Protein AF-A0A917KJ72-F1 (afdb_monomer)

Foldseek 3Di:
DPPVVVCVVVVVDDCVCLVLFKDFDDPPDQDDEFKWKDFAPDGIIGGNFLQSNLCVLQVHRLLPDDDVLVNLVSLCSSCVVVCVVCVVVQEWAFEDAPPDTQDGLVAQDPPDDPVSNVVSVVRDHDPDDHQYAYSNDSLSNQLSCQQVVRMKMWGFPPDCLFLDDPVLQPDPFFFLLQFPQWDQDPVAIARSNSRDDDHRRGRCLLQPSRGDGDDPDDDPGHSDIHIDHSVSGDDRPSNVPPAADPVRHGDPVVVVSSVVSVVVVVVPD

Secondary structure (DSSP, 8-state):
--HHHHHHHSS---GGGHHHHEEEPPTTS---SSEEEEETTSPPEEESSHHHHHHHHHSS-TTS--SHHHHHHHHHHHHHHHHHHHHHTT--EEEEETTEEEEESSS--TT--HHHHHHHHHS---SSPPEEEE-SSHHHHHHHHHHTTSEEEEEETT--TTTT-TTGGG-S---GGGBTTEE--TTS-EETTTTEE--TT-THHHH-TT--BPPSSPPPPPS-EEEEPGGG----GGGGGGSB-TTSPBPHHHHHHHHHHHHHHTT--

pLDDT: mean 80.38, std 14.21, range [32.09, 98.25]

Radius of gyration: 19.75 Å; Cα contacts (8 Å, |Δi|>4): 404; chains: 1; bounding box: 48×42×59 Å

Structure (mmCIF, N/CA/C/O backbone):
data_AF-A0A917KJ72-F1
#
_entry.id   AF-A0A917KJ72-F1
#
loop_
_atom_site.group_PDB
_atom_site.id
_atom_site.type_symbol
_atom_site.label_atom_id
_atom_site.label_alt_id
_atom_site.label_comp_id
_atom_site.label_asym_id
_atom_site.label_entity_id
_atom_site.label_seq_id
_atom_site.pdbx_PDB_ins_code
_atom_site.Cartn_x
_atom_site.Cartn_y
_atom_site.Cartn_z
_atom_site.occupancy
_atom_site.B_iso_or_equiv
_atom_site.auth_seq_id
_atom_site.auth_comp_id
_atom_site.auth_asym_id
_atom_site.auth_atom_id
_atom_site.pdbx_PDB_model_num
ATOM 1 N N . MET A 1 1 ? 9.168 20.927 11.609 1.00 41.81 1 MET A N 1
ATOM 2 C CA . MET A 1 1 ? 8.067 20.605 10.677 1.00 41.81 1 MET A CA 1
ATOM 3 C C . MET A 1 1 ? 8.664 20.535 9.290 1.00 41.81 1 MET A C 1
ATOM 5 O O . MET A 1 1 ? 9.236 21.533 8.870 1.00 41.81 1 MET A O 1
ATOM 9 N N . SER A 1 2 ? 8.640 19.367 8.642 1.00 42.12 2 SER A N 1
ATOM 10 C CA . SER A 1 2 ? 9.125 19.246 7.265 1.00 42.12 2 SER A CA 1
ATOM 11 C C . SER A 1 2 ? 8.227 20.068 6.337 1.00 42.12 2 SER A C 1
ATOM 13 O O . SER A 1 2 ? 7.015 20.144 6.537 1.00 42.12 2 SER A O 1
ATOM 15 N N . ASP A 1 3 ? 8.836 20.701 5.338 1.00 51.19 3 ASP A N 1
ATOM 16 C CA . ASP A 1 3 ? 8.175 21.553 4.338 1.00 51.19 3 ASP A CA 1
ATOM 17 C C . ASP A 1 3 ? 7.041 20.806 3.599 1.00 51.19 3 ASP A C 1
ATOM 19 O O . ASP A 1 3 ? 6.032 21.378 3.198 1.00 51.19 3 ASP A O 1
ATOM 23 N N . VAL A 1 4 ? 7.155 19.477 3.522 1.00 46.59 4 VAL A N 1
ATOM 24 C CA . VAL A 1 4 ? 6.147 18.566 2.968 1.00 46.59 4 VAL A CA 1
ATOM 25 C C . VAL A 1 4 ? 4.866 18.549 3.809 1.00 46.59 4 VAL A C 1
ATOM 27 O O . VAL A 1 4 ? 3.782 18.652 3.247 1.00 46.59 4 VAL A O 1
ATOM 30 N N . LEU A 1 5 ? 4.957 18.488 5.144 1.00 44.28 5 LEU A N 1
ATOM 31 C CA . LEU A 1 5 ? 3.776 18.432 6.019 1.00 44.28 5 LEU A CA 1
ATOM 32 C C . LEU A 1 5 ? 2.968 19.741 5.986 1.00 44.28 5 LEU A C 1
ATOM 34 O O . LEU A 1 5 ? 1.744 19.713 6.047 1.00 44.28 5 LEU A O 1
ATOM 38 N N . ALA A 1 6 ? 3.640 20.888 5.848 1.00 50.75 6 ALA A N 1
ATOM 39 C CA . ALA A 1 6 ? 2.975 22.184 5.690 1.00 50.75 6 ALA A CA 1
ATOM 40 C C . ALA A 1 6 ? 2.225 22.276 4.350 1.00 50.75 6 ALA A C 1
ATOM 42 O O . ALA A 1 6 ? 1.066 22.683 4.325 1.00 50.75 6 ALA A O 1
ATOM 43 N N . ARG A 1 7 ? 2.847 21.791 3.269 1.00 46.47 7 ARG A N 1
ATOM 44 C CA . ARG A 1 7 ? 2.250 21.728 1.924 1.00 46.47 7 ARG A CA 1
ATOM 45 C C . ARG A 1 7 ? 1.125 20.695 1.796 1.00 46.47 7 ARG A C 1
ATOM 47 O O . ARG A 1 7 ? 0.258 20.812 0.935 1.00 46.47 7 ARG A O 1
ATOM 54 N N . ILE A 1 8 ? 1.139 19.665 2.646 1.00 46.97 8 ILE A N 1
ATOM 55 C CA . ILE A 1 8 ? 0.025 18.720 2.806 1.00 46.97 8 ILE A CA 1
ATOM 56 C C . ILE A 1 8 ? -1.184 19.437 3.420 1.00 46.97 8 ILE A C 1
ATOM 58 O O . ILE A 1 8 ? -2.304 19.257 2.949 1.00 46.97 8 ILE A O 1
ATOM 62 N N . LEU A 1 9 ? -0.961 20.265 4.444 1.00 48.16 9 LEU A N 1
ATOM 63 C CA . LEU A 1 9 ? -2.029 20.945 5.183 1.00 48.16 9 LEU A CA 1
ATOM 64 C C . LEU A 1 9 ? -2.599 22.176 4.457 1.00 48.16 9 LEU A C 1
ATOM 66 O O . LEU A 1 9 ? -3.750 22.530 4.697 1.00 48.16 9 LEU A O 1
ATOM 70 N N . ASP A 1 10 ? -1.831 22.824 3.577 1.00 52.31 10 ASP A N 1
ATOM 71 C CA . ASP A 1 10 ? -2.264 24.027 2.845 1.00 52.31 10 ASP A CA 1
ATOM 72 C C . ASP A 1 10 ? -2.919 23.751 1.474 1.00 52.31 10 ASP A C 1
ATOM 74 O O . ASP A 1 10 ? -3.407 24.678 0.824 1.00 52.31 10 ASP A O 1
ATOM 78 N N . GLY A 1 11 ? -2.958 22.487 1.030 1.00 44.56 11 GLY A N 1
ATOM 79 C CA . GLY A 1 11 ? -3.605 22.075 -0.219 1.00 44.56 11 GLY A CA 1
ATOM 80 C C . GLY A 1 11 ? -2.896 22.530 -1.504 1.00 44.56 11 GLY A C 1
ATOM 81 O O . GLY A 1 11 ? -3.462 22.390 -2.587 1.00 44.56 11 GLY A O 1
ATOM 82 N N . THR A 1 12 ? -1.666 23.052 -1.425 1.00 50.12 12 THR A N 1
ATOM 83 C CA . THR A 1 12 ? -0.904 23.576 -2.580 1.00 50.12 12 THR A CA 1
ATOM 84 C C . THR A 1 12 ? 0.011 22.543 -3.243 1.00 50.12 12 THR A C 1
ATOM 86 O O . THR A 1 12 ? 0.926 22.883 -4.002 1.00 50.12 12 THR A O 1
ATOM 89 N N . PHE A 1 13 ? -0.206 21.259 -2.966 1.00 55.03 13 PHE A N 1
ATOM 90 C CA . PHE A 1 13 ? 0.645 20.206 -3.496 1.00 55.03 13 PHE A CA 1
ATOM 91 C C . PHE A 1 13 ? 0.521 20.107 -5.028 1.00 55.03 13 PHE A C 1
ATOM 93 O O . PHE A 1 13 ? -0.565 19.906 -5.567 1.00 55.03 13 PHE A O 1
ATOM 100 N N . ASP A 1 14 ? 1.650 20.228 -5.734 1.00 59.97 14 ASP A N 1
ATOM 101 C CA . ASP A 1 14 ? 1.722 20.081 -7.192 1.00 59.97 14 ASP A CA 1
ATOM 102 C C . ASP A 1 14 ? 1.243 18.679 -7.585 1.00 59.97 14 ASP A C 1
ATOM 104 O O . ASP A 1 14 ? 1.873 17.696 -7.216 1.00 59.97 14 ASP A O 1
ATOM 108 N N . THR A 1 15 ? 0.133 18.568 -8.313 1.00 63.78 15 THR A N 1
ATOM 109 C CA . THR A 1 15 ? -0.464 17.286 -8.713 1.00 63.78 15 THR A CA 1
ATOM 110 C C . THR A 1 15 ? 0.151 16.699 -9.983 1.00 63.78 15 THR A C 1
ATOM 112 O O . THR A 1 15 ? -0.242 15.604 -10.386 1.00 63.78 15 THR A O 1
ATOM 115 N N . ALA A 1 16 ? 1.160 17.341 -10.587 1.00 71.00 16 ALA A N 1
ATOM 116 C CA . ALA A 1 16 ? 1.839 16.855 -11.793 1.00 71.00 16 ALA A CA 1
ATOM 117 C C . ALA A 1 16 ? 2.557 15.501 -11.611 1.00 71.00 16 ALA A C 1
ATOM 119 O O . ALA A 1 16 ? 3.048 14.908 -12.574 1.00 71.00 16 ALA A O 1
ATOM 120 N N . TRP A 1 17 ? 2.653 14.981 -10.384 1.00 73.06 17 TRP A N 1
ATOM 121 C CA . TRP A 1 17 ? 3.078 13.604 -10.141 1.00 73.06 17 TRP A CA 1
ATOM 122 C C . TRP A 1 17 ? 1.977 12.573 -10.411 1.00 73.06 17 TRP A C 1
ATOM 124 O O . TRP A 1 17 ? 2.324 11.434 -10.697 1.00 73.06 17 TRP A O 1
ATOM 134 N N . ARG A 1 18 ? 0.682 12.923 -10.361 1.00 75.44 18 ARG A N 1
ATOM 135 C CA . ARG A 1 18 ? -0.429 11.952 -10.455 1.00 75.44 18 ARG A CA 1
ATOM 136 C C . ARG A 1 18 ? -0.318 11.095 -11.707 1.00 75.44 18 ARG A C 1
ATOM 138 O O . ARG A 1 18 ? -0.192 9.882 -11.589 1.00 75.44 18 ARG A O 1
ATOM 145 N N . GLU A 1 19 ? -0.203 11.732 -12.871 1.00 78.19 19 GLU A N 1
ATOM 146 C CA . GLU A 1 19 ? -0.083 11.050 -14.169 1.00 78.19 19 GLU A CA 1
ATOM 147 C C . GLU A 1 19 ? 1.156 10.145 -14.278 1.00 78.19 19 GLU A C 1
ATOM 149 O O . GLU A 1 19 ? 1.163 9.185 -15.051 1.00 78.19 19 GLU A O 1
ATOM 154 N N . LYS A 1 20 ? 2.202 10.421 -13.487 1.00 79.31 20 LYS A N 1
ATOM 155 C CA . LYS A 1 20 ? 3.417 9.598 -13.431 1.00 79.31 20 LYS A CA 1
ATOM 156 C C . LYS A 1 20 ? 3.155 8.265 -12.726 1.00 79.31 20 LYS A C 1
ATOM 158 O O . LYS A 1 20 ? 3.689 7.241 -13.133 1.00 79.31 20 LYS A O 1
ATOM 163 N N . PHE A 1 21 ? 2.314 8.259 -11.695 1.00 82.00 21 PHE A N 1
ATOM 164 C CA . PHE A 1 21 ? 2.105 7.084 -10.846 1.00 82.00 21 PHE A CA 1
ATOM 165 C C . PHE A 1 21 ? 0.846 6.307 -11.191 1.00 82.00 21 PHE A C 1
ATOM 167 O O . PHE A 1 21 ? 0.879 5.079 -11.204 1.00 82.00 21 PHE A O 1
ATOM 174 N N . TRP A 1 22 ? -0.242 6.991 -11.529 1.00 86.44 22 TRP A N 1
ATOM 175 C CA . TRP A 1 22 ? -1.473 6.334 -11.929 1.00 86.44 22 TRP A CA 1
ATOM 176 C C . TRP A 1 22 ? -2.195 7.107 -13.028 1.00 86.44 22 TRP A C 1
ATOM 178 O O . TRP A 1 22 ? -2.027 8.311 -13.207 1.00 86.44 22 TRP A O 1
ATOM 188 N N . THR A 1 23 ? -2.977 6.384 -13.817 1.00 89.62 23 THR A N 1
ATOM 189 C CA . THR A 1 23 ? -3.790 6.958 -14.891 1.00 89.62 23 THR A CA 1
ATOM 190 C C . THR A 1 23 ? -5.206 6.414 -14.749 1.00 89.62 23 THR A C 1
ATOM 192 O O 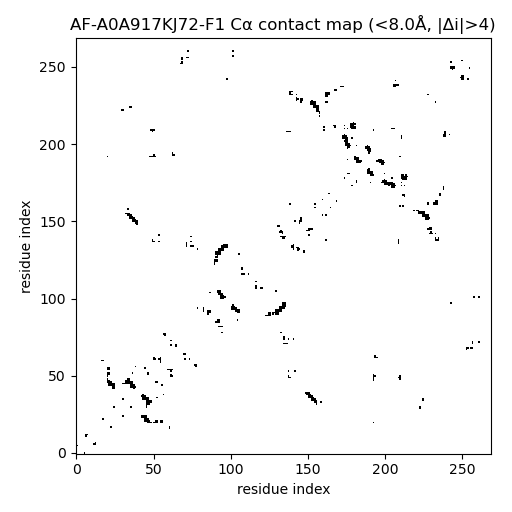. THR A 1 23 ? -5.338 5.204 -14.564 1.00 89.62 23 THR A O 1
ATOM 195 N N . PRO A 1 24 ? -6.255 7.259 -14.792 1.00 89.75 24 PRO A N 1
ATOM 196 C CA . PRO A 1 24 ? -7.630 6.774 -14.798 1.00 89.75 24 PRO A CA 1
ATOM 197 C C . PRO A 1 24 ? -7.836 5.753 -15.915 1.00 89.75 24 PRO A C 1
ATOM 199 O O . PRO A 1 24 ? -7.377 5.964 -17.042 1.00 89.75 24 PRO A O 1
ATOM 202 N N . LEU A 1 25 ? -8.532 4.664 -15.610 1.00 87.69 25 LEU A N 1
ATOM 203 C CA . LEU A 1 25 ? -8.877 3.665 -16.607 1.00 87.69 25 LEU A CA 1
ATOM 204 C C . LEU A 1 25 ? -9.994 4.216 -17.498 1.00 87.69 25 LEU A C 1
ATOM 206 O O . LEU A 1 25 ? -11.061 4.577 -17.007 1.00 87.69 25 LEU A O 1
ATOM 210 N N . ARG A 1 26 ? -9.751 4.283 -18.808 1.00 85.94 26 ARG A N 1
ATOM 211 C CA . ARG A 1 26 ? -10.746 4.738 -19.787 1.00 85.94 26 ARG A CA 1
ATOM 212 C C . ARG A 1 26 ? -11.366 3.540 -20.493 1.00 85.94 26 ARG A C 1
ATOM 214 O O . ARG A 1 26 ? -10.644 2.636 -20.903 1.00 85.94 26 ARG A O 1
ATOM 221 N N . GLU A 1 27 ? -12.688 3.546 -20.652 1.00 76.62 27 GLU A N 1
ATOM 222 C CA . GLU A 1 27 ? -13.446 2.423 -21.231 1.00 76.62 27 GLU A CA 1
ATOM 223 C C . GLU A 1 27 ? -13.041 2.089 -22.678 1.00 76.62 27 GLU A C 1
ATOM 225 O O . GLU A 1 27 ? -13.200 0.953 -23.121 1.00 76.62 27 GLU A O 1
ATOM 230 N N . ASP A 1 28 ? -12.497 3.060 -23.413 1.00 84.19 28 ASP A N 1
ATOM 231 C CA . ASP A 1 28 ? -12.100 2.945 -24.817 1.00 84.19 28 ASP A CA 1
ATOM 232 C C . ASP A 1 28 ? -10.614 2.598 -25.022 1.00 84.19 28 ASP A C 1
ATOM 234 O O . ASP A 1 28 ? -10.172 2.441 -26.163 1.00 84.19 28 ASP A O 1
ATOM 238 N N . GLN A 1 29 ? -9.829 2.470 -23.946 1.00 84.00 29 GLN A N 1
ATOM 239 C CA . GLN A 1 29 ? -8.381 2.274 -24.030 1.00 84.00 29 GLN A CA 1
ATOM 240 C C . GLN A 1 29 ? -7.950 0.933 -23.442 1.00 84.00 29 GLN A C 1
ATOM 242 O O . GLN A 1 29 ? -8.360 0.529 -22.357 1.00 84.00 29 GLN A O 1
ATOM 247 N N . THR A 1 30 ? -7.073 0.236 -24.168 1.00 84.12 30 THR A N 1
ATOM 248 C CA . THR A 1 30 ? -6.420 -0.962 -23.633 1.00 84.12 30 THR A CA 1
ATOM 249 C C . THR A 1 30 ? -5.459 -0.544 -22.522 1.00 84.12 30 THR A C 1
ATOM 251 O O . THR A 1 30 ? -4.601 0.305 -22.782 1.00 84.12 30 THR A O 1
ATOM 254 N N . PRO A 1 31 ? -5.555 -1.132 -21.317 1.00 86.06 31 PRO A N 1
ATOM 255 C CA . PRO A 1 31 ? -4.636 -0.802 -20.244 1.00 86.06 31 PRO A CA 1
ATOM 256 C C . PRO A 1 31 ? -3.203 -1.199 -20.607 1.00 86.06 31 PRO A C 1
ATOM 258 O O . PRO A 1 31 ? -2.962 -2.213 -21.267 1.00 86.06 31 PRO A O 1
ATOM 261 N N . THR A 1 32 ? -2.242 -0.388 -20.186 1.00 87.00 32 THR A N 1
ATOM 262 C CA . THR A 1 32 ? -0.834 -0.510 -20.587 1.00 87.00 32 THR A CA 1
ATOM 263 C C . THR A 1 32 ? 0.099 -0.801 -19.419 1.00 87.00 32 THR A C 1
ATOM 265 O O . THR A 1 32 ? 1.220 -1.281 -19.631 1.00 87.00 32 THR A O 1
ATOM 268 N N . LYS A 1 33 ? -0.347 -0.559 -18.181 1.00 90.69 33 LYS A N 1
ATOM 269 C CA . LYS A 1 33 ? 0.505 -0.669 -16.990 1.00 90.69 33 LYS A CA 1
ATOM 270 C C . LYS A 1 33 ? 0.408 -2.025 -16.297 1.00 90.69 33 LYS A C 1
ATOM 272 O O . LYS A 1 33 ? -0.457 -2.849 -16.578 1.00 90.69 33 LYS A O 1
ATOM 277 N N . GLU A 1 34 ? 1.349 -2.275 -15.399 1.00 91.31 34 GLU A N 1
ATOM 278 C CA . GLU A 1 34 ? 1.507 -3.515 -14.643 1.00 91.31 34 GLU A CA 1
ATOM 279 C C . GLU A 1 34 ? 0.287 -3.873 -13.784 1.00 91.31 34 GLU A C 1
ATOM 281 O O . GLU A 1 34 ? -0.003 -5.059 -13.621 1.00 91.31 34 GLU A O 1
ATOM 286 N N . PHE A 1 35 ? -0.421 -2.878 -13.251 1.00 94.56 35 PHE A N 1
ATOM 287 C CA . PHE A 1 35 ? -1.530 -3.075 -12.325 1.00 94.56 35 PHE A CA 1
ATOM 288 C C . PHE A 1 35 ? -2.762 -2.278 -12.726 1.00 94.56 35 PHE A C 1
ATOM 290 O O . PHE A 1 35 ? -2.646 -1.124 -13.133 1.00 94.56 35 PHE A O 1
ATOM 297 N N . LEU A 1 36 ? -3.932 -2.874 -12.507 1.00 95.94 36 LEU A N 1
ATOM 298 C CA . LEU A 1 36 ? -5.217 -2.188 -12.407 1.00 95.94 36 LEU A CA 1
ATOM 299 C C . LEU A 1 36 ? -5.637 -2.183 -10.947 1.00 95.94 36 LEU A C 1
ATOM 301 O O . LEU A 1 36 ? -5.514 -3.201 -10.266 1.00 95.94 36 LEU A O 1
ATOM 305 N N . VAL A 1 37 ? -6.136 -1.054 -10.471 1.00 96.69 37 VAL A N 1
ATOM 306 C CA . VAL A 1 37 ? -6.551 -0.885 -9.084 1.00 96.69 37 VAL A CA 1
ATOM 307 C C . VAL A 1 37 ? -7.886 -0.175 -8.990 1.00 96.69 37 VAL A C 1
ATOM 309 O O . VAL A 1 37 ? -8.185 0.716 -9.782 1.00 96.69 37 VAL A O 1
ATOM 312 N N . LYS A 1 38 ? -8.684 -0.567 -8.000 1.00 96.62 38 LYS A N 1
ATOM 313 C CA . LYS A 1 38 ? -9.913 0.118 -7.607 1.00 96.62 38 LYS A CA 1
ATOM 314 C C . LYS A 1 38 ? -9.989 0.142 -6.088 1.00 96.62 38 LYS A C 1
ATOM 316 O O . LYS A 1 38 ? -9.965 -0.914 -5.463 1.00 96.62 38 LYS A O 1
ATOM 321 N N . TYR A 1 39 ? -10.053 1.336 -5.513 1.00 96.50 39 TYR A N 1
ATOM 322 C CA . TYR A 1 39 ? -10.129 1.539 -4.070 1.00 96.50 39 TYR A CA 1
ATOM 323 C C . TYR A 1 39 ? -11.520 2.039 -3.700 1.00 96.50 39 TYR A C 1
ATOM 325 O O . TYR A 1 39 ? -11.882 3.152 -4.084 1.00 96.50 39 TYR A O 1
ATOM 333 N N . LEU A 1 40 ? -12.283 1.220 -2.973 1.00 94.31 40 LEU A N 1
ATOM 334 C CA . LEU A 1 40 ? -13.664 1.518 -2.584 1.00 94.31 40 LEU A CA 1
ATOM 335 C C . LEU A 1 40 ? -14.481 2.069 -3.778 1.00 94.31 40 LEU A C 1
ATOM 337 O O . LEU A 1 40 ? -14.472 1.510 -4.883 1.00 94.31 40 LEU A O 1
ATOM 341 N N . ASP A 1 41 ? -15.135 3.210 -3.573 1.00 90.81 41 ASP A N 1
ATOM 342 C CA . ASP A 1 41 ? -15.982 3.881 -4.557 1.00 90.81 41 ASP A CA 1
ATOM 343 C C . ASP A 1 41 ? -15.205 4.693 -5.602 1.00 90.81 41 ASP A C 1
ATOM 345 O O . ASP A 1 41 ? -15.809 5.266 -6.509 1.00 90.81 41 ASP A O 1
ATOM 349 N N . ARG A 1 42 ? -13.866 4.739 -5.535 1.00 92.00 42 ARG A N 1
ATOM 350 C CA . ARG A 1 42 ? -13.065 5.476 -6.521 1.00 92.00 42 ARG A CA 1
ATOM 351 C C . ARG A 1 42 ? -13.136 4.822 -7.902 1.00 92.00 42 ARG A C 1
ATOM 353 O O . ARG A 1 42 ? -13.340 3.608 -8.058 1.00 92.00 42 ARG A O 1
ATOM 360 N N . GLU A 1 43 ? -12.934 5.651 -8.923 1.00 92.12 43 GLU A N 1
ATOM 361 C CA . GLU A 1 43 ? -12.747 5.192 -10.298 1.00 92.12 43 GLU A CA 1
ATOM 362 C C . GLU A 1 43 ? -11.505 4.309 -10.395 1.00 92.12 43 GLU A C 1
ATOM 364 O O . GLU A 1 43 ? -10.496 4.558 -9.728 1.00 92.12 43 GLU A O 1
ATOM 369 N N . ALA A 1 44 ? -11.580 3.267 -11.221 1.00 94.38 44 ALA A N 1
ATOM 370 C CA . ALA A 1 44 ? -10.447 2.384 -11.436 1.00 94.38 44 ALA A CA 1
ATOM 371 C C . ALA A 1 44 ? -9.300 3.136 -12.130 1.00 94.38 44 ALA A C 1
ATOM 373 O O . ALA A 1 44 ? -9.520 4.002 -12.977 1.00 94.38 44 ALA A O 1
ATOM 374 N N . ALA A 1 45 ? -8.069 2.774 -11.793 1.00 94.31 45 ALA A N 1
ATOM 375 C CA . ALA A 1 45 ? -6.865 3.354 -12.368 1.00 94.31 45 ALA A CA 1
ATOM 376 C C . ALA A 1 45 ? -5.842 2.268 -12.702 1.00 94.31 45 ALA A C 1
ATOM 378 O O . ALA A 1 45 ? -5.882 1.163 -12.163 1.00 94.31 45 ALA A O 1
ATOM 379 N N . GLU A 1 46 ? -4.897 2.594 -13.573 1.00 93.69 46 GLU A N 1
ATOM 380 C CA . GLU A 1 46 ? -3.735 1.762 -13.858 1.00 93.69 46 GLU A CA 1
ATOM 381 C C . GLU A 1 46 ? -2.447 2.369 -13.278 1.00 93.69 46 GLU A C 1
ATOM 383 O O . GLU A 1 46 ? -2.257 3.587 -13.306 1.00 93.69 46 GLU A O 1
ATOM 388 N N . THR A 1 47 ? -1.531 1.529 -12.782 1.00 93.12 47 THR A N 1
ATOM 389 C CA . THR A 1 47 ? -0.235 1.919 -12.182 1.00 93.12 47 THR A CA 1
ATOM 390 C C . THR A 1 47 ? 0.884 0.934 -12.540 1.00 93.12 47 THR A C 1
ATOM 392 O O . THR A 1 47 ? 0.632 -0.233 -12.835 1.00 93.12 47 THR A O 1
ATOM 395 N N . HIS A 1 48 ? 2.136 1.403 -12.527 1.00 89.94 48 HIS A N 1
ATOM 396 C CA . HIS A 1 48 ? 3.326 0.610 -12.858 1.00 89.94 48 HIS A CA 1
ATOM 397 C C . HIS A 1 48 ? 3.979 -0.096 -11.655 1.00 89.94 48 HIS A C 1
ATOM 399 O O . HIS A 1 48 ? 4.777 -1.008 -11.849 1.00 89.94 48 HIS A O 1
ATOM 405 N N . CYS A 1 49 ? 3.692 0.327 -10.420 1.00 90.62 49 CYS A N 1
ATOM 406 C CA . CYS A 1 49 ? 4.414 -0.101 -9.211 1.00 90.62 49 CYS A CA 1
ATOM 407 C C . CYS A 1 49 ? 3.523 -0.079 -7.956 1.00 90.62 49 CYS A C 1
ATOM 409 O O . CYS A 1 49 ? 2.428 0.491 -7.977 1.00 90.62 49 CYS A O 1
ATOM 411 N N . LEU A 1 50 ? 4.007 -0.658 -6.849 1.00 91.19 50 LEU A N 1
ATOM 412 C CA . LEU A 1 50 ? 3.305 -0.685 -5.561 1.00 91.19 50 LEU A CA 1
ATOM 413 C C . LEU A 1 50 ? 3.198 0.715 -4.952 1.00 91.19 50 LEU A C 1
ATOM 415 O O . LEU A 1 50 ? 2.120 1.099 -4.504 1.00 91.19 50 LEU A O 1
ATOM 419 N N . ALA A 1 51 ? 4.263 1.519 -5.019 1.00 87.81 51 ALA A N 1
ATOM 420 C CA . ALA A 1 51 ? 4.202 2.927 -4.630 1.00 87.81 51 ALA A CA 1
ATOM 421 C C . ALA A 1 51 ? 3.110 3.704 -5.386 1.00 87.81 51 ALA A C 1
ATOM 423 O O . ALA A 1 51 ? 2.472 4.585 -4.810 1.00 87.81 51 ALA A O 1
ATOM 424 N N . GLY A 1 52 ? 2.842 3.363 -6.651 1.00 90.62 52 GLY A N 1
ATOM 425 C CA . GLY A 1 52 ? 1.749 3.955 -7.418 1.00 90.62 52 GLY A CA 1
ATOM 426 C C . GLY A 1 52 ? 0.363 3.479 -6.969 1.00 90.62 52 GLY A C 1
ATOM 427 O O . GLY A 1 52 ? -0.564 4.285 -6.952 1.00 90.62 52 GLY A O 1
ATOM 428 N N . ILE A 1 53 ? 0.227 2.223 -6.515 1.00 93.88 53 ILE A N 1
ATOM 429 C CA . ILE A 1 53 ? -1.002 1.726 -5.862 1.00 93.88 53 ILE A CA 1
ATOM 430 C C . ILE A 1 53 ? -1.287 2.549 -4.603 1.00 93.88 53 ILE A C 1
ATOM 432 O O . ILE A 1 53 ? -2.383 3.079 -4.449 1.00 93.88 53 ILE A O 1
ATOM 436 N N . LEU A 1 54 ? -0.296 2.700 -3.722 1.00 92.06 54 LEU A N 1
ATOM 437 C CA . LEU A 1 54 ? -0.469 3.428 -2.462 1.00 92.06 54 LEU A CA 1
ATOM 438 C C . LEU A 1 54 ? -0.692 4.924 -2.684 1.00 92.06 54 LEU A C 1
ATOM 440 O O . LEU A 1 54 ? -1.537 5.524 -2.030 1.00 92.06 54 LEU A O 1
ATOM 444 N N . THR A 1 55 ? -0.019 5.504 -3.675 1.00 88.94 55 THR A N 1
ATOM 445 C CA . THR A 1 55 ? -0.277 6.872 -4.137 1.00 88.94 55 THR A CA 1
ATOM 446 C C . THR A 1 55 ? -1.727 7.057 -4.616 1.00 88.94 55 THR A C 1
ATOM 448 O O . THR A 1 55 ? -2.354 8.073 -4.318 1.00 88.94 55 THR A O 1
ATOM 451 N N . TYR A 1 56 ? -2.291 6.079 -5.335 1.00 91.62 56 TYR A N 1
ATOM 452 C CA . TYR A 1 56 ? -3.697 6.095 -5.754 1.00 91.62 56 TYR A CA 1
ATOM 453 C C . TYR A 1 56 ? -4.663 5.954 -4.567 1.00 91.62 56 TYR A C 1
ATOM 455 O O . TYR A 1 56 ? -5.659 6.672 -4.508 1.00 91.62 56 TYR A O 1
ATOM 463 N N . VAL A 1 57 ? -4.357 5.081 -3.602 1.00 92.81 57 VAL A N 1
ATOM 464 C CA . VAL A 1 57 ? -5.168 4.896 -2.386 1.00 92.81 57 VAL A CA 1
ATOM 465 C C . VAL A 1 57 ? -5.157 6.157 -1.517 1.00 92.81 57 VAL A C 1
ATOM 467 O O . VAL A 1 57 ? -6.211 6.636 -1.109 1.00 92.81 57 VAL A O 1
ATOM 470 N N . MET A 1 58 ? -3.988 6.757 -1.291 1.00 87.62 58 MET A N 1
ATOM 471 C CA . MET A 1 58 ? -3.860 7.973 -0.481 1.00 87.62 58 MET A CA 1
ATOM 472 C C . MET A 1 58 ? -4.383 9.227 -1.168 1.00 87.62 58 MET A C 1
ATOM 474 O O . MET A 1 58 ? -4.783 10.157 -0.487 1.00 87.62 58 MET A O 1
ATOM 478 N N . GLU A 1 59 ? -4.350 9.275 -2.501 1.00 81.06 59 GLU A N 1
ATOM 479 C CA . GLU A 1 59 ? -4.495 10.515 -3.278 1.00 81.06 59 GLU A CA 1
ATOM 480 C C . GLU A 1 59 ? -3.351 11.542 -3.084 1.00 81.06 59 GLU A C 1
ATOM 482 O O . GLU A 1 59 ? -3.433 12.680 -3.562 1.00 81.06 59 GLU A O 1
ATOM 487 N N . TYR A 1 60 ? -2.249 11.103 -2.465 1.00 76.62 60 TYR A N 1
ATOM 488 C CA . TYR A 1 60 ? -1.043 11.871 -2.134 1.00 76.62 60 TYR A CA 1
ATOM 489 C C . TYR A 1 60 ? 0.226 11.125 -2.578 1.00 76.62 60 TYR A C 1
ATOM 491 O O . TYR A 1 60 ? 0.201 9.900 -2.711 1.00 76.62 60 TYR A O 1
ATOM 499 N N . PRO A 1 61 ? 1.352 11.828 -2.800 1.00 71.62 61 PRO A N 1
ATOM 500 C CA . PRO A 1 61 ? 2.584 11.221 -3.298 1.00 71.62 61 PRO A CA 1
ATOM 501 C C . PRO A 1 61 ? 3.258 10.347 -2.235 1.00 71.62 61 PRO A C 1
ATOM 503 O O . PRO A 1 61 ? 4.054 10.822 -1.431 1.00 71.62 61 PRO A O 1
ATOM 506 N N . TYR A 1 62 ? 3.000 9.041 -2.269 1.00 76.44 62 TYR A N 1
ATOM 507 C CA . TYR A 1 62 ? 3.603 8.076 -1.338 1.00 76.44 62 TYR A CA 1
ATOM 508 C C . TYR A 1 62 ? 5.137 7.965 -1.472 1.00 76.44 62 TYR A C 1
ATOM 510 O O . TYR A 1 62 ? 5.837 7.499 -0.577 1.00 76.44 62 TYR A O 1
ATOM 518 N N . PHE A 1 63 ? 5.671 8.395 -2.613 1.00 69.00 63 PHE A N 1
ATOM 519 C CA . PHE A 1 63 ? 7.051 8.177 -3.029 1.00 69.00 63 PHE A CA 1
ATOM 520 C C . PHE A 1 63 ? 8.072 9.179 -2.472 1.00 69.00 63 PHE A C 1
ATOM 522 O O . PHE A 1 63 ? 9.267 8.916 -2.577 1.00 69.00 63 PHE A O 1
ATOM 529 N N . ASP A 1 64 ? 7.645 10.317 -1.919 1.00 64.81 64 ASP A N 1
ATOM 530 C CA . ASP A 1 64 ? 8.543 11.410 -1.507 1.00 64.81 64 ASP A CA 1
ATOM 531 C C . ASP A 1 64 ? 9.007 11.271 -0.046 1.00 64.81 64 ASP A C 1
ATOM 533 O O . ASP A 1 64 ? 8.984 12.223 0.730 1.00 64.81 64 ASP A O 1
ATOM 537 N N . THR A 1 65 ? 9.358 10.045 0.358 1.00 66.31 65 THR A N 1
ATOM 538 C CA . THR A 1 65 ? 9.778 9.725 1.730 1.00 66.31 65 THR A CA 1
ATOM 539 C C . THR A 1 65 ? 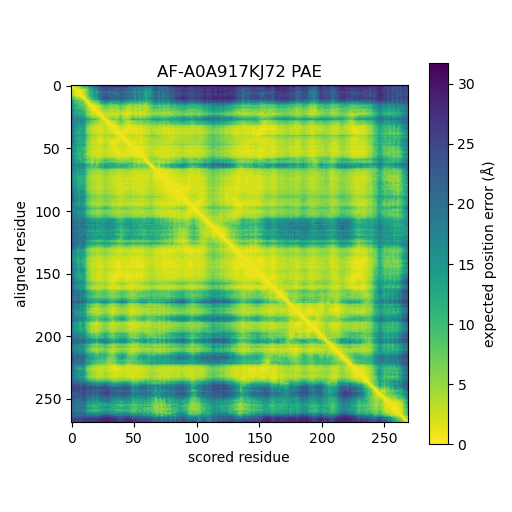10.990 8.801 1.741 1.00 66.31 65 THR A C 1
ATOM 541 O O . THR A 1 65 ? 11.007 7.735 1.106 1.00 66.31 65 THR A O 1
ATOM 544 N N . ASP A 1 66 ? 12.033 9.227 2.447 1.00 66.19 66 ASP A N 1
ATOM 545 C CA . ASP A 1 66 ? 13.304 8.520 2.595 1.00 66.19 66 ASP A CA 1
ATOM 546 C C . ASP A 1 66 ? 13.430 7.764 3.926 1.00 66.19 66 ASP A C 1
ATOM 548 O O . ASP A 1 66 ? 14.274 6.870 4.029 1.00 66.19 66 ASP A O 1
ATOM 552 N N . ASP A 1 67 ? 12.560 8.041 4.899 1.00 74.56 67 ASP A N 1
ATOM 553 C CA . ASP A 1 67 ? 12.539 7.380 6.201 1.00 74.56 67 ASP A CA 1
ATOM 554 C C . ASP A 1 67 ? 11.298 6.485 6.418 1.00 74.56 67 ASP A C 1
ATOM 556 O O . ASP A 1 67 ? 10.223 6.680 5.843 1.00 74.56 67 ASP A O 1
ATOM 560 N N . GLU A 1 68 ? 11.458 5.456 7.254 1.00 75.19 68 GLU A N 1
ATOM 561 C CA . GLU A 1 68 ? 10.406 4.468 7.520 1.00 75.19 68 GLU A CA 1
ATOM 562 C C . GLU A 1 68 ? 9.309 4.999 8.456 1.00 75.19 68 GLU A C 1
ATOM 564 O O . GLU A 1 68 ? 8.174 4.532 8.373 1.00 75.19 68 GLU A O 1
ATOM 569 N N . VAL A 1 69 ? 9.604 5.990 9.307 1.00 76.62 69 VAL A N 1
ATOM 570 C CA . VAL A 1 69 ? 8.617 6.575 10.230 1.00 76.62 69 VAL A CA 1
ATOM 571 C C . VAL A 1 69 ? 7.563 7.332 9.429 1.00 76.62 69 VAL A C 1
ATOM 573 O O . VAL A 1 69 ? 6.369 7.057 9.564 1.00 76.62 69 VAL A O 1
ATOM 576 N N . THR A 1 70 ? 7.987 8.199 8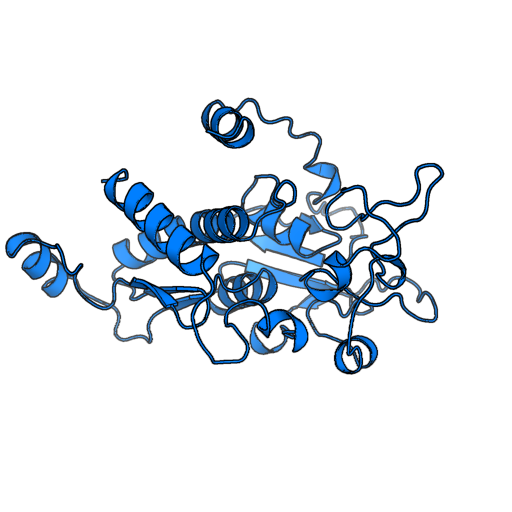.509 1.00 79.62 70 THR A N 1
ATOM 577 C CA . THR A 1 70 ? 7.083 8.913 7.607 1.00 79.62 70 THR A CA 1
ATOM 578 C C . THR A 1 70 ? 6.280 7.932 6.755 1.00 79.62 70 THR A C 1
ATOM 580 O O . THR A 1 70 ? 5.067 8.095 6.631 1.00 79.62 70 THR A O 1
ATOM 583 N N . ARG A 1 71 ? 6.894 6.861 6.228 1.00 79.81 71 ARG A N 1
ATOM 584 C CA . ARG A 1 71 ? 6.156 5.819 5.487 1.00 79.81 71 ARG A CA 1
ATOM 585 C C . ARG A 1 71 ? 5.105 5.130 6.345 1.00 79.81 71 ARG A C 1
ATOM 587 O O . ARG A 1 71 ? 3.971 4.981 5.902 1.00 79.81 71 ARG A O 1
ATOM 594 N N . ALA A 1 72 ? 5.446 4.739 7.569 1.00 81.81 72 ALA A N 1
ATOM 595 C CA . ALA A 1 72 ? 4.507 4.112 8.490 1.00 81.81 72 ALA A CA 1
ATOM 596 C C . ALA A 1 72 ? 3.331 5.041 8.826 1.00 81.81 72 ALA A C 1
ATOM 598 O O . ALA A 1 72 ? 2.185 4.596 8.821 1.00 81.81 72 ALA A O 1
ATOM 599 N N . LEU A 1 73 ? 3.592 6.335 9.032 1.00 83.94 73 LEU A N 1
ATOM 600 C CA . LEU A 1 73 ? 2.548 7.341 9.220 1.00 83.94 73 LEU A CA 1
ATOM 601 C C . LEU A 1 73 ? 1.669 7.502 7.976 1.00 83.94 73 LEU A C 1
ATOM 603 O O . LEU A 1 73 ? 0.453 7.531 8.096 1.00 83.94 73 LEU A O 1
ATOM 607 N N . MET A 1 74 ? 2.248 7.547 6.775 1.00 86.62 74 MET A N 1
ATOM 608 C CA . MET A 1 74 ? 1.471 7.604 5.531 1.00 86.62 74 MET A CA 1
ATOM 609 C C . MET A 1 74 ? 0.569 6.376 5.361 1.00 86.62 74 MET A C 1
ATOM 611 O O . MET A 1 74 ? -0.591 6.507 4.978 1.00 86.62 74 MET A O 1
ATOM 615 N N . ARG A 1 75 ? 1.072 5.182 5.699 1.00 89.50 75 ARG A N 1
ATOM 616 C CA . ARG A 1 75 ? 0.267 3.952 5.737 1.00 89.50 75 ARG A CA 1
ATOM 617 C C . ARG A 1 75 ? -0.840 4.031 6.792 1.00 89.50 75 ARG A C 1
ATOM 619 O O . ARG A 1 75 ? -1.946 3.564 6.540 1.00 89.50 75 ARG A O 1
ATOM 626 N N . LEU A 1 76 ? -0.563 4.634 7.948 1.00 90.06 76 LEU A N 1
ATOM 627 C CA . LEU A 1 76 ? -1.553 4.849 9.002 1.00 90.06 76 LEU A CA 1
ATOM 628 C C . LEU A 1 76 ? -2.684 5.773 8.536 1.00 90.06 76 LEU A C 1
ATOM 630 O O . LEU A 1 76 ? -3.842 5.455 8.781 1.00 90.06 76 LEU A O 1
ATOM 634 N N . GLU A 1 77 ? -2.379 6.850 7.810 1.00 89.81 77 GLU A N 1
ATOM 635 C CA . GLU A 1 77 ? -3.391 7.763 7.252 1.00 89.81 77 GLU A CA 1
ATOM 636 C C . GLU A 1 77 ? -4.342 7.073 6.256 1.00 89.81 77 GLU A C 1
ATOM 638 O O . GLU A 1 77 ? -5.486 7.494 6.107 1.00 89.81 77 GLU A O 1
ATOM 643 N N . ILE A 1 78 ? -3.915 5.981 5.608 1.00 91.69 78 ILE A N 1
ATOM 644 C CA . ILE A 1 78 ? -4.801 5.165 4.760 1.00 91.69 78 ILE A CA 1
ATOM 645 C C . ILE A 1 78 ? -5.823 4.409 5.610 1.00 91.69 78 ILE A C 1
ATOM 647 O O . ILE A 1 78 ? -7.007 4.378 5.279 1.00 91.69 78 ILE A O 1
ATOM 651 N N . VAL A 1 79 ? -5.367 3.756 6.681 1.00 94.19 79 VAL A N 1
ATOM 652 C CA . VAL A 1 79 ? -6.193 2.797 7.429 1.00 94.19 79 VAL A CA 1
ATOM 653 C C . VAL A 1 79 ? -6.944 3.423 8.595 1.00 94.19 79 VAL A C 1
ATOM 655 O O . VAL A 1 79 ? -7.964 2.880 9.001 1.00 94.19 79 VAL A O 1
ATOM 658 N N . LYS A 1 80 ? -6.483 4.556 9.139 1.00 91.38 80 LYS A N 1
ATOM 659 C CA . LYS A 1 80 ? -7.124 5.225 10.280 1.00 91.38 80 LYS A CA 1
ATOM 660 C C . LYS A 1 80 ? -8.591 5.580 9.976 1.00 91.38 80 LYS A C 1
ATOM 662 O O . LYS A 1 80 ? -9.435 5.250 10.808 1.00 91.38 80 LYS A O 1
ATOM 667 N N . PRO A 1 81 ? -8.943 6.145 8.801 1.00 91.69 81 PRO A N 1
ATOM 668 C CA . PRO A 1 81 ? -10.344 6.377 8.446 1.00 91.69 81 PRO A CA 1
ATOM 669 C C . PRO A 1 81 ? -11.155 5.083 8.300 1.00 91.69 81 PRO A C 1
ATOM 671 O O . PRO A 1 81 ? -12.316 5.054 8.692 1.00 91.69 81 PRO A O 1
ATOM 674 N N . LEU A 1 82 ? -10.549 4.009 7.773 1.00 94.50 82 LEU A N 1
ATOM 675 C CA . LEU A 1 82 ? -11.208 2.703 7.625 1.00 94.50 82 LEU A CA 1
ATOM 676 C C . LEU A 1 82 ? -11.509 2.078 8.989 1.00 94.50 82 LEU A C 1
ATOM 678 O O . LEU A 1 82 ? -12.627 1.644 9.238 1.00 94.50 82 LEU A O 1
ATOM 682 N N . HIS A 1 83 ? -10.524 2.086 9.886 1.00 92.69 83 HIS A N 1
ATOM 683 C CA . HIS A 1 83 ? -10.666 1.635 11.265 1.00 92.69 83 HIS A CA 1
ATOM 684 C C . HIS A 1 83 ? -11.766 2.413 11.990 1.00 92.69 83 HIS A C 1
ATOM 686 O O . HIS A 1 83 ? -12.659 1.805 12.566 1.00 92.69 83 HIS A O 1
ATOM 692 N N . HIS A 1 84 ? -11.757 3.745 11.896 1.00 90.50 84 HIS A N 1
ATOM 693 C CA . HIS A 1 84 ? -12.793 4.573 12.507 1.00 90.50 84 HIS A CA 1
ATOM 694 C C . HIS A 1 84 ? -14.189 4.271 11.938 1.00 90.50 84 HIS A C 1
ATOM 696 O O . HIS A 1 84 ? -15.138 4.116 12.701 1.00 90.50 84 HIS A O 1
ATOM 702 N N . ALA A 1 85 ? -14.318 4.123 10.616 1.00 91.88 85 ALA A N 1
ATOM 703 C CA . ALA A 1 85 ? -15.589 3.768 9.989 1.00 91.88 85 ALA A CA 1
ATOM 704 C C . ALA A 1 85 ? -16.120 2.406 10.468 1.00 91.88 85 ALA A C 1
ATOM 706 O O . ALA A 1 85 ? -17.318 2.287 10.714 1.00 91.88 85 ALA A O 1
ATOM 707 N N . LEU A 1 86 ? -15.243 1.411 10.649 1.00 92.56 86 LEU A N 1
ATOM 708 C CA . LEU A 1 86 ? -15.605 0.111 11.221 1.00 92.56 86 LEU A CA 1
ATOM 709 C C . LEU A 1 86 ? -16.053 0.237 12.680 1.00 92.56 86 LEU A C 1
ATOM 711 O O . LEU A 1 86 ? -17.107 -0.288 13.026 1.00 92.56 86 LEU A O 1
ATOM 715 N N . THR A 1 87 ? -15.326 0.993 13.510 1.00 89.75 87 THR A N 1
ATOM 716 C CA . THR A 1 87 ? -15.719 1.274 14.903 1.00 89.75 87 THR A CA 1
ATOM 717 C C . THR A 1 87 ? -17.131 1.856 14.978 1.00 89.75 87 THR A C 1
ATOM 719 O O . THR A 1 87 ? -17.958 1.369 15.741 1.00 89.75 87 THR A O 1
ATOM 722 N N . MET A 1 88 ? -17.443 2.846 14.135 1.00 88.75 88 MET A N 1
ATOM 723 C CA . MET A 1 88 ? -18.768 3.482 14.094 1.00 88.75 88 MET A CA 1
ATOM 724 C C . MET A 1 88 ? -19.892 2.538 13.637 1.00 88.75 88 MET A C 1
ATOM 726 O O . MET A 1 88 ? -21.064 2.823 13.867 1.00 88.75 88 MET A O 1
ATOM 730 N N . GLN A 1 89 ? -19.547 1.430 12.980 1.00 90.88 89 GLN A N 1
ATOM 731 C CA . GLN A 1 89 ? -20.478 0.383 12.555 1.00 90.88 89 GLN A CA 1
ATOM 732 C C . GLN A 1 89 ? -20.556 -0.777 13.560 1.00 90.88 89 GLN A C 1
ATOM 734 O O . GLN A 1 89 ? -21.191 -1.786 13.264 1.00 90.88 89 GLN A O 1
ATOM 739 N N . GLY A 1 90 ? -19.897 -0.665 14.721 1.00 89.94 90 GLY A N 1
ATOM 740 C CA . GLY A 1 90 ? -19.806 -1.749 15.699 1.00 89.94 90 GLY A CA 1
ATOM 741 C C . GLY A 1 90 ? -18.903 -2.898 15.242 1.00 89.94 90 GLY A C 1
ATOM 742 O O . GLY A 1 90 ? -18.994 -4.000 15.768 1.00 89.94 90 GLY A O 1
ATOM 743 N N . VAL A 1 91 ? -18.022 -2.689 14.261 1.00 93.06 91 VAL A N 1
ATOM 744 C CA . VAL A 1 91 ? -17.114 -3.733 13.773 1.00 93.06 91 VAL A CA 1
ATOM 745 C C . VAL A 1 91 ? -15.768 -3.639 14.476 1.00 93.06 91 VAL A C 1
ATOM 747 O O . VAL A 1 91 ? -15.101 -2.596 14.501 1.00 93.06 91 VAL A O 1
ATOM 750 N N . ARG A 1 92 ? -15.337 -4.777 15.023 1.00 93.31 92 ARG A N 1
ATOM 751 C CA . ARG A 1 92 ? -14.030 -4.900 15.663 1.00 93.31 92 ARG A CA 1
ATOM 752 C C . ARG A 1 92 ? -12.913 -4.880 14.624 1.00 93.31 92 ARG A C 1
ATOM 754 O O . ARG A 1 92 ? -12.975 -5.560 13.604 1.00 93.31 92 ARG A O 1
ATOM 761 N N . SER A 1 93 ? -11.867 -4.112 14.882 1.00 94.62 93 SER A N 1
ATOM 762 C CA . SER A 1 93 ? -10.702 -3.971 14.031 1.00 94.62 93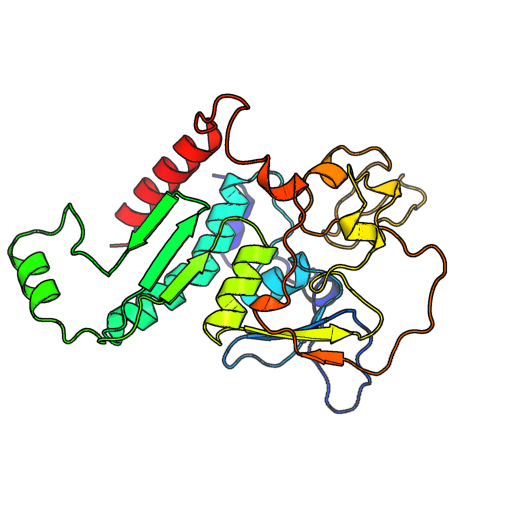 SER A CA 1
ATOM 763 C C . SER A 1 93 ? -9.467 -3.485 14.793 1.00 94.62 93 SER A C 1
ATOM 765 O O . SER A 1 93 ? -9.549 -2.811 15.820 1.00 94.62 93 SER A O 1
ATOM 767 N N . ARG A 1 94 ? -8.290 -3.810 14.260 1.00 94.19 94 ARG A N 1
ATOM 768 C CA . ARG A 1 94 ? -6.992 -3.433 14.825 1.00 94.19 94 ARG A CA 1
ATOM 769 C C . ARG A 1 94 ? -6.015 -3.002 13.744 1.00 94.19 94 ARG A C 1
ATOM 771 O O . ARG A 1 94 ? -6.011 -3.536 12.635 1.00 94.19 94 ARG A O 1
ATOM 778 N N . ILE A 1 95 ? -5.157 -2.051 14.086 1.00 93.38 95 ILE A N 1
ATOM 779 C CA . ILE A 1 95 ? -4.070 -1.573 13.238 1.00 93.38 95 ILE A CA 1
ATOM 780 C C . ILE A 1 95 ? -2.752 -2.084 13.813 1.00 93.38 95 ILE A C 1
ATOM 782 O O . ILE A 1 95 ? -2.386 -1.771 14.946 1.00 93.38 95 ILE A O 1
ATOM 786 N N . MET A 1 96 ? -2.029 -2.855 13.005 1.00 89.94 96 MET A N 1
ATOM 787 C CA . MET A 1 96 ? -0.791 -3.534 13.371 1.00 89.94 96 MET A CA 1
ATOM 788 C C . MET A 1 96 ? 0.388 -2.990 12.563 1.00 89.94 96 MET A C 1
ATOM 790 O O . MET A 1 96 ? 0.285 -2.746 11.363 1.00 89.94 96 MET A O 1
ATOM 794 N N . TYR A 1 97 ? 1.549 -2.868 13.197 1.00 84.69 97 TYR A N 1
ATOM 795 C CA . TYR A 1 97 ? 2.833 -2.623 12.547 1.00 84.69 97 TYR A CA 1
ATOM 796 C C . TYR A 1 97 ? 3.802 -3.749 12.924 1.00 84.69 97 TYR A C 1
ATOM 798 O O . TYR A 1 97 ? 4.429 -3.745 13.985 1.00 84.69 97 TYR A O 1
ATOM 806 N N . GLY A 1 98 ? 3.879 -4.777 12.076 1.00 79.50 98 GLY A N 1
ATOM 807 C CA . GLY A 1 98 ? 4.557 -6.025 12.428 1.00 79.50 98 GLY A CA 1
ATOM 808 C C . GLY A 1 98 ? 3.888 -6.662 13.659 1.00 79.50 98 GLY A C 1
ATOM 809 O O . GLY A 1 98 ? 2.671 -6.822 13.650 1.00 79.50 98 GLY A O 1
ATOM 810 N N . PRO A 1 99 ? 4.630 -6.999 14.730 1.00 77.06 99 PRO A N 1
ATOM 811 C CA . PRO A 1 99 ? 4.037 -7.522 15.964 1.00 77.06 99 PRO A CA 1
ATOM 812 C C . PRO A 1 99 ? 3.463 -6.430 16.882 1.00 77.06 99 PRO A C 1
ATOM 814 O O . PRO A 1 99 ? 2.941 -6.737 17.952 1.00 77.06 99 PRO A O 1
ATOM 817 N N . VAL A 1 100 ? 3.598 -5.153 16.518 1.00 79.31 100 VAL A N 1
ATOM 818 C CA . VAL A 1 100 ? 3.193 -4.029 17.362 1.00 79.31 100 VAL A CA 1
ATOM 819 C C . VAL A 1 100 ? 1.752 -3.645 17.073 1.00 79.31 100 VAL A C 1
ATOM 821 O O . VAL A 1 100 ? 1.414 -3.319 15.940 1.00 79.31 100 VAL A O 1
ATOM 824 N N . LYS A 1 101 ? 0.924 -3.610 18.115 1.00 86.31 101 LYS A N 1
ATOM 825 C CA . LYS A 1 101 ? -0.427 -3.055 18.053 1.00 86.31 101 LYS A CA 1
ATOM 826 C C . LYS A 1 101 ? -0.366 -1.526 18.147 1.00 86.31 101 LYS A C 1
ATOM 828 O O . LYS A 1 101 ? 0.252 -1.011 19.076 1.00 86.31 101 LYS A O 1
ATOM 833 N N . LEU A 1 102 ? -0.950 -0.820 17.179 1.00 83.69 102 LEU A N 1
ATOM 834 C CA . LEU A 1 102 ? -0.972 0.648 17.129 1.00 83.69 102 LEU A CA 1
ATOM 835 C C . LEU A 1 102 ? -2.309 1.224 17.593 1.00 83.69 102 LEU A C 1
ATOM 837 O O . LEU A 1 102 ? -2.320 2.135 18.411 1.00 83.69 102 LEU A O 1
ATOM 841 N N . LEU A 1 103 ? -3.413 0.691 17.069 1.00 86.75 103 LEU A N 1
ATOM 842 C CA . LEU A 1 103 ? -4.782 1.033 17.459 1.00 86.75 103 LEU A CA 1
ATOM 843 C C . LEU A 1 103 ? -5.606 -0.248 17.523 1.00 86.75 103 LEU A C 1
ATOM 845 O O . LEU A 1 103 ? -5.368 -1.176 16.747 1.00 86.75 103 LEU A O 1
ATOM 849 N N . ASP A 1 104 ? -6.546 -0.305 18.455 1.00 88.88 104 ASP A N 1
ATOM 850 C CA . ASP A 1 104 ? -7.355 -1.488 18.712 1.00 88.88 104 ASP A CA 1
ATOM 851 C C . ASP A 1 104 ? -8.673 -1.076 19.345 1.00 88.88 104 ASP A C 1
ATOM 853 O O . ASP A 1 104 ? -8.668 -0.400 20.368 1.00 88.88 104 ASP A O 1
ATOM 857 N N . ASN A 1 105 ? -9.773 -1.484 18.718 1.00 87.12 105 ASN A N 1
ATOM 858 C CA . ASN A 1 105 ? -11.122 -1.282 19.231 1.00 87.12 105 ASN A CA 1
ATOM 859 C C . ASN A 1 105 ? -11.733 -2.624 19.730 1.00 87.12 105 ASN A C 1
ATOM 861 O O . ASN A 1 105 ? -12.946 -2.798 19.858 1.00 87.12 105 ASN A O 1
ATOM 865 N N . THR A 1 106 ? -10.918 -3.645 19.969 1.00 85.50 106 THR A N 1
ATOM 866 C CA . THR A 1 106 ? -11.397 -4.880 20.611 1.00 85.50 106 THR A CA 1
ATOM 867 C C . THR A 1 106 ? -11.466 -4.744 22.129 1.00 85.50 106 THR A C 1
ATOM 869 O O . THR A 1 106 ? -12.149 -5.529 22.783 1.00 85.50 106 THR A O 1
ATOM 872 N N . GLU A 1 107 ? -10.800 -3.728 22.673 1.00 82.69 107 GLU A N 1
ATOM 873 C CA . GLU A 1 107 ? -10.720 -3.399 24.090 1.00 82.69 107 GLU A CA 1
ATOM 874 C C . GLU A 1 107 ? -10.966 -1.887 24.245 1.00 82.69 107 GLU A C 1
ATOM 876 O O . GLU A 1 107 ? -10.568 -1.123 23.359 1.00 82.69 107 GLU A O 1
ATOM 881 N N . PRO A 1 108 ? -11.603 -1.435 25.340 1.00 78.19 108 PRO A N 1
ATOM 882 C CA . PRO A 1 108 ? -11.734 -0.009 25.611 1.00 78.19 108 PRO A CA 1
ATOM 883 C C . PRO A 1 108 ? -10.342 0.639 25.724 1.00 78.19 108 PRO A C 1
ATOM 885 O O . PRO A 1 108 ? -9.399 -0.007 26.207 1.00 78.19 108 PRO A O 1
ATOM 888 N N . PRO A 1 109 ? -10.179 1.908 25.304 1.00 74.69 109 PRO A N 1
ATOM 889 C CA . PRO A 1 109 ? -8.906 2.603 25.431 1.00 74.69 109 PRO A CA 1
ATOM 890 C C . PRO A 1 109 ? -8.399 2.550 26.881 1.00 74.69 109 PRO A C 1
ATOM 892 O O . PRO A 1 109 ? -9.169 2.783 27.811 1.00 74.69 109 PRO A O 1
ATOM 895 N N . PRO A 1 110 ? -7.099 2.304 27.128 1.00 74.88 110 PRO A N 1
ATOM 896 C CA . PRO A 1 110 ? -6.575 2.158 28.491 1.00 74.88 110 PRO A CA 1
ATOM 897 C C . PRO A 1 110 ? -6.656 3.449 29.325 1.00 74.88 110 PRO A C 1
ATOM 899 O O . PRO A 1 110 ? -6.404 3.423 30.528 1.00 74.88 110 PRO A O 1
ATOM 902 N N . TYR A 1 111 ? -6.946 4.577 28.676 1.00 77.50 111 TYR A N 1
ATOM 903 C CA . TYR A 1 111 ? -7.132 5.896 29.273 1.00 77.50 111 TYR A CA 1
ATOM 904 C C . TYR A 1 111 ? -8.599 6.351 29.287 1.00 77.50 111 TYR A C 1
ATOM 906 O O . TYR A 1 111 ? -8.845 7.471 29.731 1.00 77.50 111 TYR A O 1
ATOM 914 N N . ALA A 1 112 ? -9.535 5.523 28.808 1.00 77.12 112 ALA A N 1
ATOM 915 C CA . ALA A 1 112 ? -10.958 5.835 28.837 1.00 77.12 112 ALA A CA 1
ATOM 916 C C . ALA A 1 112 ? -11.416 6.016 30.285 1.00 77.12 112 ALA A C 1
ATOM 918 O O . ALA A 1 112 ? -11.023 5.256 31.183 1.00 77.12 112 ALA A O 1
ATOM 919 N N . ASP A 1 113 ? -12.219 7.045 30.527 1.00 86.00 113 ASP A N 1
ATOM 920 C CA . ASP A 1 113 ? -12.827 7.223 31.837 1.00 86.00 113 ASP A CA 1
ATOM 921 C C . ASP A 1 113 ? -13.934 6.169 32.074 1.00 86.00 113 ASP A C 1
ATOM 923 O O . ASP A 1 113 ? -14.328 5.451 31.153 1.00 86.00 113 ASP A O 1
ATOM 927 N N . PRO A 1 114 ? -14.419 5.993 33.317 1.00 85.56 114 PRO A N 1
ATOM 928 C CA . PRO A 1 114 ? -15.415 4.965 33.610 1.00 85.56 114 PRO A CA 1
ATOM 929 C C . PRO A 1 114 ? -16.744 5.121 32.857 1.00 85.56 114 PRO A C 1
ATOM 931 O O . PRO A 1 114 ? -17.456 4.130 32.722 1.00 85.56 114 PRO A O 1
ATOM 934 N N . GLU A 1 115 ? -17.100 6.333 32.422 1.00 83.56 115 GLU A N 1
ATOM 935 C CA . GLU A 1 115 ? -18.323 6.571 31.650 1.00 83.56 115 GLU A CA 1
ATOM 936 C C . GLU A 1 115 ? -18.099 6.157 30.190 1.00 83.56 115 GLU A C 1
ATOM 938 O O . GLU A 1 115 ? -18.872 5.361 29.665 1.00 83.56 115 GLU A O 1
ATOM 943 N N . GLU A 1 116 ? -16.985 6.573 29.582 1.00 79.81 116 GLU A N 1
ATOM 944 C CA . GLU A 1 116 ? -16.581 6.167 28.229 1.00 79.81 116 GLU A CA 1
ATOM 945 C C . GLU A 1 116 ? -16.389 4.645 28.119 1.00 79.81 116 GLU A C 1
ATOM 947 O O . GLU A 1 116 ? -16.833 4.019 27.157 1.00 79.81 116 GLU A O 1
ATOM 952 N N . ALA A 1 117 ? -15.777 4.016 29.127 1.00 81.94 117 ALA A N 1
ATOM 953 C CA . ALA A 1 117 ? -15.614 2.565 29.169 1.00 81.94 117 ALA A CA 1
ATOM 954 C C . ALA A 1 117 ? -16.964 1.829 29.247 1.00 81.94 117 ALA A C 1
ATOM 956 O O . ALA A 1 117 ? -17.121 0.785 28.615 1.00 81.94 117 ALA A O 1
ATOM 957 N N . ALA A 1 118 ? -17.942 2.373 29.979 1.00 83.25 118 ALA A N 1
ATOM 958 C CA . ALA A 1 118 ? -19.286 1.804 30.043 1.00 83.25 118 ALA A CA 1
ATOM 959 C C . ALA A 1 118 ? -20.029 1.959 28.706 1.00 83.25 118 ALA A C 1
ATOM 961 O O . ALA A 1 118 ? -20.621 0.996 28.226 1.00 83.25 118 ALA A O 1
ATOM 962 N N . GLU A 1 119 ? -19.932 3.126 28.058 1.00 82.69 119 GLU A N 1
ATOM 963 C CA . GLU A 1 119 ? -20.486 3.335 26.712 1.00 82.69 119 GLU A CA 1
ATOM 964 C C . GLU A 1 119 ? -19.886 2.352 25.696 1.00 82.69 119 GLU A C 1
ATOM 966 O O . GLU A 1 119 ? -20.602 1.810 24.855 1.00 82.69 119 GLU A O 1
ATOM 971 N N . TYR A 1 120 ? -18.586 2.070 25.809 1.00 80.88 120 TYR A N 1
ATOM 972 C CA . TYR A 1 120 ? -17.878 1.109 24.967 1.00 80.88 120 TYR A CA 1
ATOM 973 C C . TYR A 1 120 ? -18.368 -0.334 25.137 1.00 80.88 120 TYR A C 1
ATOM 975 O O . TYR A 1 120 ? -18.493 -1.082 24.162 1.00 80.88 120 TYR A O 1
ATOM 983 N N . GLU A 1 121 ? -18.614 -0.742 26.383 1.00 80.50 121 GLU A N 1
ATOM 984 C CA . GLU A 1 121 ? -19.156 -2.061 26.723 1.00 80.50 121 GLU A CA 1
ATOM 985 C C . GLU A 1 121 ? -20.608 -2.221 26.252 1.00 80.50 121 GLU A C 1
ATOM 987 O O . GLU A 1 121 ? -21.000 -3.318 25.848 1.00 80.50 121 GLU A O 1
ATOM 992 N N . ASP A 1 122 ? -21.373 -1.127 26.244 1.00 83.88 122 ASP A N 1
ATOM 993 C CA . ASP A 1 122 ? -22.766 -1.090 25.798 1.00 83.88 122 ASP A CA 1
ATOM 994 C C . ASP A 1 122 ? -22.920 -1.046 24.261 1.00 83.88 122 ASP A C 1
ATOM 996 O O . ASP A 1 122 ? -24.024 -1.256 23.745 1.00 83.88 122 ASP A O 1
ATOM 1000 N N . MET A 1 123 ? -21.842 -0.800 23.503 1.00 82.06 123 MET A N 1
ATOM 1001 C CA . MET A 1 123 ? -21.873 -0.853 22.037 1.00 82.06 123 MET A CA 1
ATOM 1002 C C . MET A 1 123 ? -22.177 -2.272 21.531 1.00 82.06 123 MET A C 1
ATOM 1004 O O . MET A 1 123 ? -21.578 -3.264 21.951 1.00 82.06 123 MET A O 1
ATOM 1008 N N . GLU A 1 124 ? -23.078 -2.372 20.551 1.00 87.12 124 GLU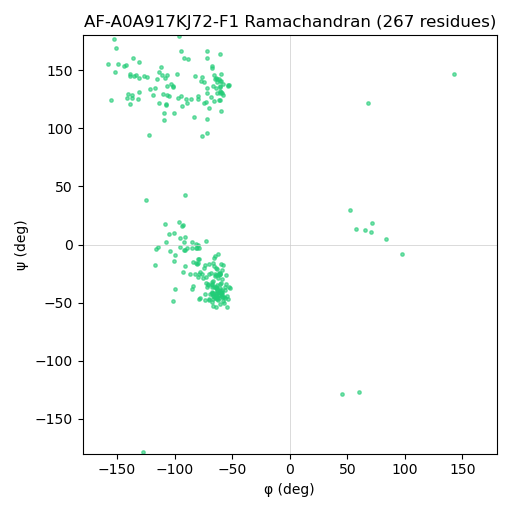 A N 1
ATOM 1009 C CA . GLU A 1 124 ? -23.375 -3.637 19.877 1.00 87.12 124 GLU A CA 1
ATOM 1010 C C . GLU A 1 124 ? -22.248 -3.979 18.891 1.00 87.12 124 GLU A C 1
ATOM 1012 O O . GLU A 1 124 ? -22.225 -3.525 17.746 1.00 87.12 124 GLU A O 1
ATOM 1017 N N . TRP A 1 125 ? -21.277 -4.758 19.366 1.00 89.75 125 TRP A N 1
ATOM 1018 C CA . TRP A 1 125 ? -20.144 -5.207 18.563 1.00 89.75 125 TRP A CA 1
ATOM 1019 C C . TRP A 1 125 ? -20.478 -6.436 17.714 1.00 89.75 125 TRP A C 1
ATOM 1021 O O . TRP A 1 125 ? -21.143 -7.361 18.172 1.00 89.75 125 TRP A O 1
ATOM 1031 N N . SER A 1 126 ? -19.908 -6.507 16.513 1.00 88.81 126 SER A N 1
ATOM 1032 C CA . SER A 1 126 ? -19.946 -7.694 15.663 1.00 88.81 126 SER A CA 1
ATOM 1033 C C . SER A 1 126 ? -19.288 -8.902 16.343 1.00 88.81 126 SER A C 1
ATOM 1035 O O . SER A 1 126 ? -18.198 -8.781 16.915 1.00 88.81 126 SER A O 1
ATOM 1037 N N . ASP A 1 127 ? -19.881 -10.085 16.176 1.00 86.31 127 ASP A N 1
ATOM 1038 C CA . ASP A 1 127 ? -19.317 -11.369 16.630 1.00 86.31 127 ASP A CA 1
ATOM 1039 C C . ASP A 1 127 ? -18.211 -11.924 15.706 1.00 86.31 127 ASP A C 1
ATOM 1041 O O . ASP A 1 127 ? -17.632 -12.977 15.982 1.00 86.31 127 ASP A O 1
ATOM 1045 N N . GLU A 1 128 ? -17.922 -11.244 14.594 1.00 88.62 128 GLU A N 1
ATOM 1046 C CA . GLU A 1 128 ? -16.890 -11.644 13.633 1.00 88.62 128 GLU A CA 1
ATOM 1047 C C . GLU A 1 128 ? -15.464 -11.444 14.173 1.00 88.62 128 GLU A C 1
ATOM 1049 O O . GLU A 1 128 ? -15.223 -10.684 15.119 1.00 88.62 128 GLU A O 1
ATOM 1054 N N . GLU A 1 129 ? -14.496 -12.136 13.559 1.00 89.94 129 GLU A N 1
ATOM 1055 C CA . GLU A 1 129 ? -13.085 -11.916 13.878 1.00 89.94 129 GLU A CA 1
ATOM 1056 C C . GLU A 1 129 ? -12.691 -10.456 13.600 1.00 89.94 129 GLU A C 1
ATOM 1058 O O . GLU A 1 129 ? -13.105 -9.892 12.584 1.00 89.94 129 GLU A O 1
ATOM 1063 N N . PRO A 1 130 ? -11.862 -9.832 14.461 1.00 92.19 130 PRO A N 1
ATOM 1064 C CA . PRO A 1 130 ? -11.457 -8.452 14.256 1.00 92.19 130 PRO A CA 1
ATOM 1065 C C . PRO A 1 130 ? -10.739 -8.255 12.922 1.00 92.19 130 PRO A C 1
ATOM 1067 O O . PRO A 1 130 ? -9.750 -8.930 12.625 1.00 92.19 130 PRO A O 1
ATOM 1070 N N . VAL A 1 131 ? -11.183 -7.257 12.163 1.00 95.31 131 VAL A N 1
ATOM 1071 C CA . VAL A 1 131 ? -10.535 -6.833 10.923 1.00 95.31 131 VAL A CA 1
ATOM 1072 C C . VAL A 1 131 ? -9.116 -6.349 11.225 1.00 95.31 131 VAL A C 1
ATOM 1074 O O . VAL A 1 131 ? -8.910 -5.445 12.034 1.00 95.31 131 VAL A O 1
ATOM 1077 N N . GLU A 1 132 ? -8.112 -6.919 10.564 1.00 95.81 132 GLU A N 1
ATOM 1078 C CA . GLU A 1 132 ? -6.713 -6.547 10.786 1.00 95.81 132 GLU A CA 1
ATOM 1079 C C . GLU A 1 132 ? -6.148 -5.723 9.626 1.00 95.81 132 GLU A C 1
ATOM 1081 O O . GLU A 1 132 ? -6.187 -6.131 8.464 1.00 95.81 132 GLU A O 1
ATOM 1086 N N . TRP A 1 133 ? -5.557 -4.575 9.959 1.00 96.19 133 TRP A N 1
ATOM 1087 C CA . TRP A 1 133 ? -4.832 -3.706 9.034 1.00 96.19 133 TRP A CA 1
ATOM 1088 C C . TRP A 1 133 ? -3.326 -3.797 9.297 1.00 96.19 133 TRP A C 1
ATOM 1090 O O . TRP A 1 133 ? -2.876 -3.470 10.394 1.00 96.19 133 TRP A O 1
ATOM 1100 N N . SER A 1 134 ? -2.525 -4.206 8.306 1.00 92.94 134 SER A N 1
ATOM 1101 C CA . SER A 1 134 ? -1.084 -4.450 8.498 1.00 92.94 134 SER A CA 1
ATOM 1102 C C . SER A 1 134 ? -0.212 -3.400 7.812 1.00 92.94 134 SER A C 1
ATOM 1104 O O . SER A 1 134 ? -0.017 -3.415 6.601 1.00 92.94 134 SER A O 1
ATOM 1106 N N . LEU A 1 135 ? 0.400 -2.514 8.593 1.00 90.19 135 LEU A N 1
ATOM 1107 C CA . LEU A 1 135 ? 1.212 -1.391 8.105 1.00 90.19 135 LEU A CA 1
ATOM 1108 C C . LEU A 1 135 ? 2.698 -1.721 7.947 1.00 90.19 135 LEU A C 1
ATOM 1110 O O . LEU A 1 135 ? 3.504 -0.826 7.675 1.00 90.19 135 LEU A O 1
ATOM 1114 N N . PHE A 1 136 ? 3.066 -2.992 8.132 1.00 83.88 136 PHE A N 1
ATOM 1115 C CA . PHE A 1 136 ? 4.460 -3.404 8.249 1.00 83.88 136 PHE A CA 1
ATOM 1116 C C . PHE A 1 136 ? 5.305 -3.000 7.032 1.00 83.88 136 PHE A C 1
ATOM 1118 O O . PHE A 1 136 ? 6.401 -2.468 7.174 1.00 83.88 136 PHE A O 1
ATOM 1125 N N . ASN A 1 137 ? 4.790 -3.223 5.829 1.00 85.06 137 ASN A N 1
ATOM 1126 C CA . ASN A 1 137 ? 5.359 -2.702 4.599 1.00 85.06 137 ASN A CA 1
ATOM 1127 C C . ASN A 1 137 ? 4.266 -2.531 3.536 1.00 85.06 137 ASN A C 1
ATOM 1129 O O . ASN A 1 137 ? 3.111 -2.901 3.739 1.00 85.06 137 ASN A O 1
ATOM 1133 N N . ASP A 1 138 ? 4.634 -1.996 2.373 1.00 89.38 138 ASP A N 1
ATOM 1134 C CA . ASP A 1 138 ? 3.682 -1.713 1.294 1.00 89.38 138 ASP A CA 1
ATOM 1135 C C . ASP A 1 138 ? 2.893 -2.959 0.862 1.00 89.38 138 ASP A C 1
ATOM 1137 O O . ASP A 1 138 ? 1.703 -2.873 0.575 1.00 89.38 138 ASP A O 1
ATOM 1141 N N . ARG A 1 139 ? 3.535 -4.136 0.849 1.00 91.19 139 ARG A N 1
ATOM 1142 C CA . ARG A 1 139 ? 2.898 -5.393 0.438 1.00 91.19 139 ARG A CA 1
ATOM 1143 C C . ARG A 1 139 ? 1.924 -5.901 1.490 1.00 91.19 139 ARG A C 1
ATOM 1145 O O . ARG A 1 139 ? 0.841 -6.325 1.113 1.00 91.19 139 ARG A O 1
ATOM 1152 N N . THR A 1 140 ? 2.278 -5.848 2.775 1.00 91.50 140 THR A N 1
ATOM 1153 C CA . THR A 1 140 ? 1.354 -6.258 3.848 1.00 91.50 140 THR A CA 1
ATOM 1154 C C . THR A 1 140 ? 0.168 -5.309 3.952 1.00 91.50 140 THR A C 1
ATOM 1156 O O . THR A 1 140 ? -0.949 -5.758 4.192 1.00 91.50 140 THR A O 1
ATOM 1159 N N . LEU A 1 141 ? 0.382 -4.014 3.691 1.00 94.38 141 LEU A N 1
ATOM 1160 C CA . LEU A 1 141 ? -0.710 -3.051 3.629 1.00 94.38 141 LEU A CA 1
ATOM 1161 C C . LEU A 1 141 ? -1.647 -3.385 2.470 1.00 94.38 141 LEU A C 1
ATOM 1163 O O . LEU A 1 141 ? -2.835 -3.584 2.702 1.00 94.38 141 LEU A O 1
ATOM 1167 N N . ILE A 1 142 ? -1.116 -3.516 1.249 1.00 96.19 142 ILE A N 1
ATOM 1168 C CA . ILE A 1 142 ? -1.904 -3.906 0.069 1.00 96.19 142 ILE A CA 1
ATOM 1169 C C . ILE A 1 142 ? -2.646 -5.223 0.325 1.00 96.19 142 ILE A C 1
ATOM 1171 O O . ILE A 1 142 ? -3.831 -5.315 0.025 1.00 96.19 142 ILE A O 1
ATOM 1175 N N . GLN A 1 143 ? -1.982 -6.214 0.921 1.00 96.25 143 GLN A N 1
ATOM 1176 C CA . GLN A 1 143 ? -2.595 -7.483 1.305 1.00 96.25 143 GLN A CA 1
ATOM 1177 C C . GLN A 1 143 ? -3.783 -7.280 2.251 1.00 96.25 143 GLN A C 1
ATOM 1179 O O . GLN A 1 143 ? -4.853 -7.806 1.970 1.00 96.25 143 GLN A O 1
ATOM 1184 N N . SER A 1 144 ? -3.624 -6.504 3.329 1.00 96.75 144 SER A N 1
ATOM 1185 C CA . SER A 1 144 ? -4.720 -6.234 4.272 1.00 96.75 144 SER A CA 1
ATOM 1186 C C . SER A 1 144 ? -5.873 -5.456 3.629 1.00 96.75 144 SER A C 1
ATOM 1188 O O . SER A 1 144 ? -7.033 -5.762 3.873 1.00 96.75 144 SER A O 1
ATOM 1190 N N . LEU A 1 145 ? -5.577 -4.512 2.729 1.00 97.75 145 LEU A N 1
ATOM 1191 C CA . LEU A 1 145 ? -6.605 -3.782 1.984 1.00 97.75 145 LEU A CA 1
ATOM 1192 C C . LEU A 1 145 ? -7.394 -4.701 1.039 1.00 97.75 145 LEU A C 1
ATOM 1194 O O . LEU A 1 145 ? -8.595 -4.510 0.883 1.00 97.75 145 LEU A O 1
ATOM 1198 N N . ILE A 1 146 ? -6.739 -5.692 0.422 1.00 97.88 146 ILE A N 1
ATOM 1199 C CA . ILE A 1 146 ? -7.402 -6.708 -0.411 1.00 97.88 146 ILE A CA 1
ATOM 1200 C C . ILE A 1 146 ? -8.236 -7.657 0.454 1.00 97.88 146 ILE A C 1
ATOM 1202 O O . ILE A 1 146 ? -9.388 -7.923 0.125 1.00 97.88 146 ILE A O 1
ATOM 1206 N N . GLN A 1 147 ? -7.660 -8.155 1.553 1.00 96.81 147 GLN A N 1
ATOM 1207 C CA . GLN A 1 147 ? -8.310 -9.086 2.480 1.00 96.81 147 GLN A CA 1
ATOM 1208 C C . GLN A 1 147 ? -9.619 -8.517 3.031 1.00 96.81 147 GLN A C 1
ATOM 1210 O O . GLN A 1 147 ? -10.601 -9.242 3.145 1.00 96.81 147 GLN A O 1
ATOM 1215 N N . ASN A 1 148 ? -9.624 -7.219 3.330 1.00 96.12 148 ASN A N 1
ATOM 1216 C CA . ASN A 1 148 ? -10.758 -6.511 3.918 1.00 96.12 148 ASN A CA 1
ATOM 1217 C C . ASN A 1 148 ? -11.614 -5.799 2.853 1.00 96.12 148 ASN A C 1
ATOM 1219 O O . ASN A 1 148 ? -12.312 -4.839 3.163 1.00 96.12 148 ASN A O 1
ATOM 1223 N N . GLU A 1 149 ? -11.494 -6.212 1.585 1.00 95.12 149 GLU A N 1
ATOM 1224 C CA . GLU A 1 149 ? -12.285 -5.747 0.434 1.00 95.12 149 GLU A CA 1
ATOM 1225 C C . GLU A 1 149 ? -12.242 -4.230 0.147 1.00 95.12 149 GLU A C 1
ATOM 1227 O O . GLU A 1 149 ? -12.992 -3.721 -0.686 1.00 95.12 149 GLU A O 1
ATOM 1232 N N . ALA A 1 150 ? -11.311 -3.497 0.759 1.00 96.81 150 ALA A N 1
ATOM 1233 C CA . ALA A 1 150 ? -11.123 -2.067 0.527 1.00 96.81 150 ALA A CA 1
ATOM 1234 C C . ALA A 1 150 ? -10.434 -1.776 -0.818 1.00 96.81 150 ALA A C 1
ATOM 1236 O O . ALA A 1 150 ? -10.640 -0.719 -1.423 1.00 96.81 150 ALA A O 1
ATOM 1237 N N . LEU A 1 151 ? -9.603 -2.706 -1.299 1.00 98.25 151 LEU A N 1
ATOM 1238 C CA . LEU A 1 151 ? -8.814 -2.558 -2.517 1.00 98.25 151 LEU A CA 1
ATOM 1239 C C . LEU A 1 151 ? -8.947 -3.788 -3.418 1.00 98.25 151 LEU A C 1
ATOM 1241 O O . LEU A 1 151 ? -8.609 -4.902 -3.035 1.00 98.25 151 LEU A O 1
ATOM 1245 N N . ILE A 1 152 ? -9.333 -3.565 -4.670 1.00 98.00 152 ILE A N 1
ATOM 1246 C CA . ILE A 1 152 ? -9.224 -4.559 -5.736 1.00 98.00 152 ILE A CA 1
ATOM 1247 C C . ILE A 1 152 ? -7.945 -4.268 -6.512 1.00 98.00 152 ILE A C 1
ATOM 1249 O O . ILE A 1 152 ? -7.762 -3.159 -7.017 1.00 98.00 152 ILE A O 1
ATOM 1253 N N . VAL A 1 153 ? -7.080 -5.274 -6.647 1.00 97.69 153 VAL A N 1
ATOM 1254 C CA . VAL A 1 153 ? -5.878 -5.209 -7.487 1.00 97.69 153 VAL A CA 1
ATOM 1255 C C . VAL A 1 153 ? -5.939 -6.305 -8.539 1.00 97.69 153 VAL A C 1
ATOM 1257 O O . VAL A 1 153 ? -6.212 -7.467 -8.239 1.00 97.69 153 VAL A O 1
ATOM 1260 N N . MET A 1 154 ? -5.642 -5.951 -9.783 1.00 97.06 154 MET A N 1
ATOM 1261 C CA . MET A 1 154 ? -5.346 -6.911 -10.835 1.00 97.06 154 MET A CA 1
ATOM 1262 C C . MET A 1 154 ? -3.924 -6.678 -11.329 1.00 97.06 154 MET A C 1
ATOM 1264 O O . MET A 1 154 ? -3.553 -5.563 -11.674 1.00 97.06 154 MET A O 1
ATOM 1268 N N . GLU A 1 155 ? -3.126 -7.734 -11.381 1.00 95.31 155 GLU A N 1
ATOM 1269 C CA . GLU A 1 155 ? -1.763 -7.698 -11.903 1.00 95.31 155 GLU A CA 1
ATOM 1270 C C . GLU A 1 155 ? -1.745 -8.269 -13.318 1.00 95.31 155 GLU A C 1
ATOM 1272 O O . GLU A 1 155 ? -2.359 -9.306 -13.592 1.00 95.31 155 GLU A O 1
ATOM 1277 N N . ARG A 1 156 ? -1.026 -7.621 -14.232 1.00 92.81 156 ARG A N 1
ATOM 1278 C CA . ARG A 1 156 ? -0.865 -8.121 -15.597 1.00 92.81 156 ARG A CA 1
ATOM 1279 C C . 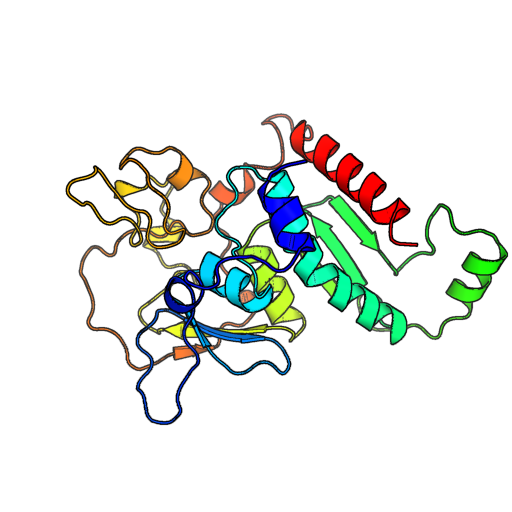ARG A 1 156 ? -0.251 -9.521 -15.571 1.00 92.81 156 ARG A C 1
ATOM 1281 O O . ARG A 1 156 ? 0.659 -9.807 -14.798 1.00 92.81 156 ARG A O 1
ATOM 1288 N N . ALA A 1 157 ? -0.747 -10.428 -16.405 1.00 91.00 157 ALA A N 1
ATOM 1289 C CA . ALA A 1 157 ? -0.471 -11.860 -16.281 1.00 91.00 157 ALA A CA 1
ATOM 1290 C C . ALA A 1 157 ? 1.020 -12.221 -16.423 1.00 91.00 157 ALA A C 1
ATOM 1292 O O . ALA A 1 157 ? 1.463 -13.230 -15.870 1.00 91.00 157 ALA A O 1
ATOM 1293 N N . ASP A 1 158 ? 1.785 -11.395 -17.132 1.00 86.94 158 ASP A N 1
ATOM 1294 C CA . ASP A 1 158 ? 3.225 -11.502 -17.366 1.00 86.94 158 ASP A CA 1
ATOM 1295 C C . ASP A 1 158 ? 4.089 -10.768 -16.319 1.00 86.94 158 ASP A C 1
ATOM 1297 O O . ASP A 1 158 ? 5.319 -10.878 -16.349 1.00 86.94 158 ASP A O 1
ATOM 1301 N N . VAL A 1 159 ? 3.461 -10.053 -15.384 1.00 85.12 159 VAL A N 1
ATOM 1302 C CA . VAL A 1 159 ? 4.074 -9.311 -14.278 1.00 85.12 159 VAL A CA 1
ATOM 1303 C C . VAL A 1 159 ? 3.837 -10.104 -12.991 1.00 85.12 159 VAL A C 1
ATOM 1305 O O . VAL A 1 159 ? 2.720 -10.515 -12.726 1.00 85.12 159 VAL A O 1
ATOM 1308 N N . PHE A 1 160 ? 4.880 -10.389 -12.208 1.00 88.12 160 PHE A N 1
ATOM 1309 C CA . PHE A 1 160 ? 4.767 -11.182 -10.967 1.00 88.12 160 PHE A CA 1
ATOM 1310 C C . PHE A 1 160 ? 5.342 -10.427 -9.766 1.00 88.12 160 PHE A C 1
ATOM 1312 O O . PHE A 1 160 ? 6.028 -11.003 -8.923 1.00 88.12 160 PHE A O 1
ATOM 1319 N N . VAL A 1 161 ? 5.122 -9.121 -9.717 1.00 89.56 161 VAL A N 1
ATOM 1320 C CA . VAL A 1 161 ? 5.585 -8.238 -8.651 1.00 89.56 161 VAL A CA 1
ATOM 1321 C C . VAL A 1 161 ? 4.868 -8.576 -7.347 1.00 89.56 161 VAL A C 1
ATOM 1323 O O . VAL A 1 161 ? 5.557 -8.848 -6.365 1.00 89.56 161 VAL A O 1
ATOM 1326 N N . LEU A 1 162 ? 3.531 -8.632 -7.317 1.00 92.06 162 LEU A N 1
ATOM 1327 C CA . LEU A 1 162 ? 2.773 -9.032 -6.122 1.00 92.06 162 LEU A CA 1
ATOM 1328 C C . LEU A 1 162 ? 2.774 -10.549 -5.934 1.00 92.06 162 LEU A C 1
ATOM 1330 O O . LEU A 1 162 ? 3.087 -11.009 -4.841 1.00 92.06 162 LEU A O 1
ATOM 1334 N N . ARG A 1 163 ? 2.525 -11.325 -6.998 1.00 91.31 163 ARG A N 1
ATOM 1335 C CA . ARG A 1 163 ? 2.443 -12.801 -6.926 1.00 91.31 163 ARG A CA 1
ATOM 1336 C C . ARG A 1 163 ? 3.779 -13.497 -6.631 1.00 91.31 163 ARG A C 1
ATOM 1338 O O . ARG A 1 163 ? 3.811 -14.619 -6.123 1.00 91.31 163 ARG A O 1
ATOM 1345 N N . GLY A 1 164 ? 4.891 -12.839 -6.960 1.00 86.06 164 GLY A N 1
ATOM 1346 C CA . GLY A 1 164 ? 6.254 -13.342 -6.801 1.00 86.06 164 GLY A CA 1
ATOM 1347 C C . GLY A 1 164 ? 6.595 -14.510 -7.734 1.00 86.06 164 GLY A C 1
ATOM 1348 O O . GLY A 1 164 ? 5.991 -15.581 -7.674 1.00 86.06 164 GLY A O 1
ATOM 1349 N N . ASP A 1 165 ? 7.632 -14.358 -8.559 1.00 83.50 165 ASP A N 1
ATOM 1350 C CA . ASP A 1 165 ? 8.117 -15.433 -9.432 1.00 83.50 165 ASP A CA 1
ATOM 1351 C C . ASP A 1 165 ? 9.297 -16.218 -8.827 1.00 83.50 165 ASP A C 1
ATOM 1353 O O . ASP A 1 165 ? 9.792 -15.951 -7.729 1.00 83.50 165 ASP A O 1
ATOM 1357 N N . ALA A 1 166 ? 9.773 -17.219 -9.570 1.00 77.25 166 ALA A N 1
ATOM 1358 C CA . ALA A 1 166 ? 10.911 -18.033 -9.159 1.00 77.25 166 ALA A CA 1
ATOM 1359 C C . ALA A 1 166 ? 12.230 -17.242 -9.065 1.00 77.25 166 ALA A C 1
ATOM 1361 O O . ALA A 1 166 ? 13.127 -17.675 -8.341 1.00 77.25 166 ALA A O 1
ATOM 1362 N N . ALA A 1 167 ? 12.381 -16.133 -9.798 1.00 74.56 167 ALA A N 1
ATOM 1363 C CA . ALA A 1 167 ? 13.576 -15.297 -9.729 1.00 74.56 167 ALA A CA 1
ATOM 1364 C C . ALA A 1 167 ? 13.596 -14.492 -8.426 1.00 74.56 167 ALA A C 1
ATOM 1366 O O . ALA A 1 167 ? 14.590 -14.542 -7.704 1.00 74.56 167 ALA A O 1
ATOM 1367 N N . LEU A 1 168 ? 12.480 -13.840 -8.086 1.00 77.25 168 LEU A N 1
ATOM 1368 C CA . LEU A 1 168 ? 12.319 -13.101 -6.836 1.00 77.25 168 LEU A CA 1
ATOM 1369 C C . LEU A 1 168 ? 12.518 -14.014 -5.619 1.00 77.25 168 LEU A C 1
ATOM 1371 O O . LEU A 1 168 ? 13.276 -13.681 -4.716 1.00 77.25 168 LEU A O 1
ATOM 1375 N N . ARG A 1 169 ? 11.927 -15.216 -5.635 1.00 77.81 169 ARG A N 1
ATOM 1376 C CA . ARG A 1 169 ? 12.048 -16.197 -4.538 1.00 77.81 169 ARG A CA 1
ATOM 1377 C C . ARG A 1 169 ? 13.476 -16.707 -4.306 1.00 77.81 169 ARG A C 1
ATOM 1379 O O . ARG A 1 169 ? 13.766 -17.230 -3.236 1.00 77.81 169 ARG A O 1
ATOM 1386 N N . LYS A 1 170 ? 14.357 -16.601 -5.306 1.00 73.44 170 LYS A N 1
ATOM 1387 C CA . LYS A 1 170 ? 15.772 -17.008 -5.220 1.00 73.44 170 LYS A CA 1
ATOM 1388 C C . LYS A 1 170 ? 16.713 -15.830 -4.974 1.00 73.44 170 LYS A C 1
ATOM 1390 O O . LYS A 1 170 ? 17.903 -16.054 -4.752 1.00 73.44 170 LYS A O 1
ATOM 1395 N N . ALA A 1 171 ? 16.215 -14.598 -5.045 1.00 71.81 171 ALA A N 1
ATOM 1396 C CA . ALA A 1 171 ? 17.018 -13.413 -4.807 1.00 71.81 171 ALA A CA 1
ATOM 1397 C C . ALA A 1 171 ? 17.372 -13.331 -3.317 1.00 71.81 171 ALA A C 1
ATOM 1399 O O . ALA A 1 171 ? 16.500 -13.227 -2.460 1.00 71.81 171 ALA A O 1
ATOM 1400 N N . GLN A 1 172 ? 18.668 -13.398 -3.012 1.00 67.00 172 GLN A N 1
ATOM 1401 C CA . GLN A 1 172 ? 19.167 -13.242 -1.643 1.00 67.00 172 GLN A CA 1
ATOM 1402 C C . GLN A 1 172 ? 19.397 -11.771 -1.283 1.00 67.00 172 GLN A C 1
ATOM 1404 O O . GLN A 1 172 ? 19.369 -11.415 -0.110 1.00 67.00 172 GLN A O 1
ATOM 1409 N N . GLN A 1 173 ? 19.640 -10.926 -2.288 1.00 67.31 173 GLN A N 1
ATOM 1410 C CA . GLN A 1 173 ? 19.838 -9.484 -2.170 1.00 67.31 173 GLN A CA 1
ATOM 1411 C C . GLN A 1 173 ? 19.402 -8.809 -3.477 1.00 67.31 173 GLN A C 1
ATOM 1413 O O . GLN A 1 173 ? 19.547 -9.399 -4.551 1.00 67.31 173 GLN A O 1
ATOM 1418 N N . GLY A 1 174 ? 18.906 -7.575 -3.386 1.00 70.00 174 GLY A N 1
ATOM 1419 C CA . GLY A 1 174 ? 18.609 -6.721 -4.535 1.00 70.00 174 GLY A CA 1
ATOM 1420 C C . GLY A 1 174 ? 19.566 -5.533 -4.618 1.00 70.00 174 GLY A C 1
ATOM 1421 O O . GLY A 1 174 ? 20.001 -5.002 -3.601 1.00 70.00 174 GLY A O 1
ATOM 1422 N N . HIS A 1 175 ? 19.902 -5.109 -5.831 1.00 80.25 175 HIS A N 1
ATOM 1423 C CA . HIS A 1 175 ? 20.587 -3.841 -6.104 1.00 80.25 175 HIS A CA 1
ATOM 1424 C C . HIS A 1 175 ? 19.759 -3.086 -7.141 1.00 80.25 175 HIS A C 1
ATOM 1426 O O . HIS A 1 175 ? 19.155 -3.716 -8.009 1.00 80.25 175 HIS A O 1
ATOM 1432 N N . CYS A 1 176 ? 19.686 -1.756 -7.068 1.00 84.81 176 CYS A N 1
ATOM 1433 C CA . CYS A 1 176 ? 18.830 -0.984 -7.977 1.00 84.81 176 CYS A CA 1
ATOM 1434 C C . CYS A 1 176 ? 19.103 -1.323 -9.453 1.00 84.81 176 CYS A C 1
ATOM 1436 O O . CYS A 1 176 ? 18.163 -1.481 -10.221 1.00 84.81 176 CYS A O 1
ATOM 1438 N N . GLY A 1 177 ? 20.357 -1.579 -9.828 1.00 84.31 177 GLY A N 1
ATOM 1439 C CA . GLY A 1 177 ? 20.758 -1.993 -11.173 1.00 84.31 177 GLY A CA 1
ATOM 1440 C C . GLY A 1 177 ? 20.133 -3.277 -11.703 1.00 84.31 177 GLY A C 1
ATOM 1441 O O . GLY A 1 177 ? 19.935 -3.406 -12.910 1.00 84.31 177 GLY A O 1
ATOM 1442 N N . SER A 1 178 ? 19.798 -4.225 -10.825 1.00 84.50 178 SER A N 1
ATOM 1443 C CA . SER A 1 178 ? 19.082 -5.445 -11.213 1.00 84.50 178 SER A CA 1
ATOM 1444 C C . SER A 1 178 ? 17.568 -5.288 -11.162 1.00 84.50 178 SER A C 1
ATOM 1446 O O . SER A 1 178 ? 16.862 -6.216 -11.555 1.00 84.50 178 SER A O 1
ATOM 1448 N N . CYS A 1 179 ? 17.049 -4.141 -10.724 1.00 87.44 179 CYS A N 1
ATOM 1449 C CA . CYS A 1 179 ? 15.618 -3.890 -10.653 1.00 87.44 179 CYS A CA 1
ATOM 1450 C C . CYS A 1 179 ? 15.035 -3.576 -12.041 1.00 87.44 179 CYS A C 1
ATOM 1452 O O . CYS A 1 179 ? 15.622 -2.840 -12.840 1.00 87.44 179 CYS A O 1
ATOM 1454 N N . ARG A 1 180 ? 13.831 -4.083 -12.326 1.00 88.25 180 ARG A N 1
ATOM 1455 C CA . ARG A 1 180 ? 13.079 -3.744 -13.548 1.00 88.25 180 ARG A CA 1
ATOM 1456 C C . ARG A 1 180 ? 12.728 -2.257 -13.631 1.00 88.25 180 ARG A C 1
ATOM 1458 O O . ARG A 1 180 ? 12.628 -1.730 -14.729 1.00 88.25 180 ARG A O 1
ATOM 1465 N N . TYR A 1 181 ? 12.564 -1.600 -12.484 1.00 89.06 181 TYR A N 1
ATOM 1466 C CA . TYR A 1 181 ? 12.182 -0.190 -12.395 1.00 89.06 181 TYR A CA 1
ATOM 1467 C C . TYR A 1 181 ? 13.371 0.764 -12.508 1.00 89.06 181 TYR A C 1
ATOM 1469 O O . TYR A 1 181 ? 13.198 1.976 -12.479 1.00 89.06 181 TYR A O 1
ATOM 1477 N N . PHE A 1 182 ? 14.598 0.255 -12.610 1.00 90.12 182 PHE A N 1
ATOM 1478 C CA . PHE A 1 182 ? 15.762 1.108 -12.787 1.00 90.12 182 PHE A CA 1
ATOM 1479 C C . PHE A 1 182 ? 16.037 1.350 -14.269 1.00 90.12 182 PHE A C 1
ATOM 1481 O O . PHE A 1 182 ? 16.293 0.409 -15.028 1.00 90.12 182 PHE A O 1
ATOM 1488 N N . ILE A 1 183 ? 16.039 2.621 -14.663 1.00 89.69 183 ILE A N 1
ATOM 1489 C CA . ILE A 1 183 ? 16.439 3.081 -15.992 1.00 89.69 183 ILE A CA 1
ATOM 1490 C C . ILE A 1 183 ? 17.758 3.834 -15.862 1.00 89.69 183 ILE A C 1
ATOM 1492 O O . ILE A 1 183 ? 17.882 4.746 -15.047 1.00 89.69 183 ILE A O 1
ATOM 1496 N N . ARG A 1 184 ? 18.743 3.474 -16.691 1.00 89.75 184 ARG A N 1
ATOM 1497 C CA . ARG A 1 184 ? 19.983 4.243 -16.819 1.00 89.75 184 ARG A CA 1
ATOM 1498 C C . ARG A 1 184 ? 19.770 5.360 -17.839 1.00 89.75 184 ARG A C 1
ATOM 1500 O O . ARG A 1 184 ? 19.386 5.085 -18.971 1.00 89.75 184 ARG A O 1
ATOM 1507 N N . ASP A 1 185 ? 20.046 6.591 -17.433 1.00 85.31 185 ASP A N 1
ATOM 1508 C CA . ASP A 1 185 ? 20.053 7.775 -18.293 1.00 85.31 185 ASP A CA 1
ATOM 1509 C C . ASP A 1 185 ? 21.385 8.534 -18.159 1.00 85.31 185 ASP A C 1
ATOM 1511 O O . ASP A 1 185 ? 22.282 8.120 -17.420 1.00 85.31 185 ASP A O 1
ATOM 1515 N N . GLU A 1 186 ? 21.522 9.657 -18.868 1.00 83.06 186 GLU A N 1
ATOM 1516 C CA . GLU A 1 186 ? 22.734 10.495 -18.866 1.00 83.06 186 GLU A CA 1
ATOM 1517 C C . GLU A 1 186 ? 23.105 11.043 -17.475 1.00 83.06 186 GLU A C 1
ATOM 1519 O O . GLU A 1 186 ? 24.236 11.468 -17.253 1.00 83.06 186 GLU A O 1
ATOM 1524 N N . ARG A 1 187 ? 22.169 11.015 -16.516 1.00 79.31 187 ARG A N 1
ATOM 1525 C CA . ARG A 1 187 ? 22.340 11.528 -15.148 1.00 79.31 187 ARG A CA 1
ATOM 1526 C C . ARG A 1 187 ? 22.633 10.423 -14.127 1.00 79.31 187 ARG A C 1
ATOM 1528 O O . ARG A 1 187 ? 22.616 10.692 -12.929 1.00 79.31 187 ARG A O 1
ATOM 1535 N N . GLY A 1 188 ? 22.906 9.200 -14.584 1.00 77.81 188 GLY A N 1
ATOM 1536 C CA . GLY A 1 188 ? 23.404 8.100 -13.753 1.00 77.81 188 GLY A CA 1
ATOM 1537 C C . GLY A 1 188 ? 22.350 7.105 -13.263 1.00 77.81 188 GLY A C 1
ATOM 1538 O O . GLY A 1 188 ? 22.731 6.056 -12.746 1.00 77.81 188 GLY A O 1
ATOM 1539 N N . GLY A 1 189 ? 21.053 7.364 -13.468 1.00 87.06 189 GLY A N 1
ATOM 1540 C CA . GLY A 1 189 ? 19.994 6.432 -13.072 1.00 87.06 189 GLY A CA 1
ATOM 1541 C C . GLY A 1 189 ? 18.723 7.084 -12.529 1.00 87.06 189 GLY A C 1
ATOM 1542 O O . GLY A 1 189 ? 18.754 8.130 -11.872 1.00 87.06 189 GLY A O 1
ATOM 1543 N N . LEU A 1 190 ? 17.586 6.446 -12.796 1.00 87.38 190 LEU A N 1
ATOM 1544 C CA . LEU A 1 190 ? 16.266 6.805 -12.286 1.00 87.38 190 LEU A CA 1
ATOM 1545 C C . LEU A 1 190 ? 15.524 5.536 -11.863 1.00 87.38 190 LEU A C 1
ATOM 1547 O O . LEU A 1 190 ? 15.389 4.598 -12.649 1.00 87.38 190 LEU A O 1
ATOM 1551 N N . CYS A 1 191 ? 15.007 5.523 -10.638 1.00 86.44 191 CYS A N 1
ATOM 1552 C CA . CYS A 1 191 ? 14.021 4.540 -10.218 1.00 86.44 191 CYS A CA 1
ATOM 1553 C C . CYS A 1 191 ? 12.640 5.014 -10.670 1.00 86.44 191 CYS A C 1
ATOM 1555 O O . CYS A 1 191 ? 12.117 5.978 -10.122 1.00 86.44 191 CYS A O 1
ATOM 1557 N N . THR A 1 192 ? 12.036 4.353 -11.654 1.00 86.25 192 THR A N 1
ATOM 1558 C CA . THR A 1 192 ? 10.703 4.704 -12.161 1.00 86.25 192 THR A CA 1
ATOM 1559 C C . THR A 1 192 ? 9.577 4.309 -11.215 1.00 86.25 192 THR A C 1
ATOM 1561 O O . THR A 1 192 ? 8.494 4.862 -11.328 1.00 86.25 192 THR A O 1
ATOM 1564 N N . ALA A 1 193 ? 9.821 3.411 -10.255 1.00 86.44 193 ALA A N 1
ATOM 1565 C CA . ALA A 1 193 ? 8.823 3.062 -9.246 1.00 86.44 193 ALA A CA 1
ATOM 1566 C C . ALA A 1 193 ? 8.589 4.193 -8.238 1.00 86.44 193 ALA A C 1
ATOM 1568 O O . ALA A 1 193 ? 7.463 4.361 -7.800 1.00 86.44 193 ALA A O 1
ATOM 1569 N N . TYR A 1 194 ? 9.623 4.968 -7.893 1.00 79.94 194 TYR A N 1
ATOM 1570 C CA . TYR A 1 194 ? 9.525 6.096 -6.950 1.00 79.94 194 TYR A CA 1
ATOM 1571 C C . TYR A 1 194 ? 9.786 7.455 -7.612 1.00 79.94 194 TYR A C 1
ATOM 1573 O O . TYR A 1 194 ? 9.735 8.485 -6.955 1.00 79.94 194 TYR A O 1
ATOM 1581 N N . TYR A 1 195 ? 10.113 7.476 -8.907 1.00 79.56 195 TYR A N 1
ATOM 1582 C CA . TYR A 1 195 ? 10.583 8.660 -9.637 1.00 79.56 195 TYR A CA 1
ATOM 1583 C C . TYR A 1 195 ? 11.773 9.378 -8.966 1.00 79.56 195 TYR A C 1
ATOM 1585 O O . TYR A 1 195 ? 11.976 10.579 -9.140 1.00 79.56 195 TYR A O 1
ATOM 1593 N N . GLN A 1 196 ? 12.609 8.623 -8.247 1.00 80.06 196 GLN A N 1
ATOM 1594 C CA . GLN A 1 196 ? 13.764 9.129 -7.504 1.00 80.06 196 GLN A CA 1
ATOM 1595 C C . GLN A 1 196 ? 15.089 8.784 -8.185 1.00 80.06 196 GLN A C 1
ATOM 1597 O O . GLN A 1 196 ? 15.265 7.719 -8.789 1.00 80.06 196 GLN A O 1
ATOM 1602 N N . ARG A 1 197 ? 16.060 9.693 -8.057 1.00 83.62 197 ARG A N 1
ATOM 1603 C CA . ARG A 1 197 ? 17.431 9.467 -8.521 1.00 83.62 197 ARG A CA 1
ATOM 1604 C C . ARG A 1 197 ? 18.125 8.469 -7.608 1.00 83.62 197 ARG A C 1
ATOM 1606 O O . ARG A 1 197 ? 18.102 8.604 -6.392 1.00 83.62 197 ARG A O 1
ATOM 1613 N N . THR A 1 198 ? 18.740 7.458 -8.209 1.00 82.75 198 THR A N 1
ATOM 1614 C CA . THR A 1 198 ? 19.440 6.407 -7.473 1.00 82.75 198 THR A CA 1
ATOM 1615 C C . THR A 1 198 ? 20.605 5.878 -8.300 1.00 82.75 198 THR A C 1
ATOM 1617 O O . THR A 1 198 ? 20.605 6.001 -9.525 1.00 82.75 198 THR A O 1
ATOM 1620 N N . GLY A 1 199 ? 21.604 5.317 -7.624 1.00 81.69 199 GLY A N 1
ATOM 1621 C CA . GLY A 1 199 ? 22.728 4.641 -8.264 1.00 81.69 199 GLY A CA 1
ATOM 1622 C C . GLY A 1 199 ? 22.430 3.163 -8.506 1.00 81.69 199 GLY A C 1
ATOM 1623 O O . GLY A 1 199 ? 21.578 2.572 -7.847 1.00 81.69 199 GLY A O 1
ATOM 1624 N N . GLU A 1 200 ? 23.166 2.545 -9.423 1.00 84.06 200 GLU A N 1
ATOM 1625 C CA . GLU A 1 200 ? 23.026 1.121 -9.751 1.00 84.06 200 GLU A CA 1
ATOM 1626 C C . GLU A 1 200 ? 23.279 0.200 -8.544 1.00 84.06 200 GLU A C 1
ATOM 1628 O O . GLU A 1 200 ? 22.516 -0.735 -8.296 1.00 84.06 200 GLU A O 1
ATOM 1633 N N . ASP A 1 201 ? 24.294 0.522 -7.746 1.00 79.50 201 ASP A N 1
ATOM 1634 C CA . ASP A 1 201 ? 24.686 -0.235 -6.552 1.00 79.50 201 ASP A CA 1
ATOM 1635 C C . ASP A 1 201 ? 24.037 0.303 -5.268 1.00 79.50 201 ASP A C 1
ATOM 1637 O O . ASP A 1 201 ? 24.489 0.009 -4.160 1.00 79.50 201 ASP A O 1
ATOM 1641 N N . ALA A 1 202 ? 22.984 1.119 -5.391 1.00 75.50 202 ALA A N 1
ATOM 1642 C CA . ALA A 1 202 ? 22.342 1.711 -4.228 1.00 75.50 202 ALA A CA 1
ATOM 1643 C C . ALA A 1 202 ? 21.788 0.623 -3.285 1.00 75.50 202 ALA A C 1
ATOM 1645 O O . ALA A 1 202 ? 21.107 -0.310 -3.735 1.00 75.50 202 ALA A O 1
ATOM 1646 N N . PRO A 1 203 ? 22.013 0.764 -1.963 1.00 60.81 203 PRO A N 1
ATOM 1647 C CA . PRO A 1 203 ? 21.601 -0.231 -0.973 1.00 60.81 203 PRO A CA 1
ATOM 1648 C C . PRO A 1 203 ? 20.077 -0.343 -0.845 1.00 60.81 203 PRO A C 1
ATOM 1650 O O . PRO A 1 203 ? 19.586 -1.351 -0.343 1.00 60.81 203 PRO A O 1
ATOM 1653 N N . ILE A 1 204 ? 19.334 0.646 -1.360 1.00 61.09 204 ILE A N 1
ATOM 1654 C CA . ILE A 1 204 ? 17.867 0.689 -1.401 1.00 61.09 204 ILE A CA 1
ATOM 1655 C C . ILE A 1 204 ? 17.288 -0.592 -2.011 1.00 61.09 204 ILE A C 1
ATOM 1657 O O . ILE A 1 204 ? 16.302 -1.109 -1.504 1.00 61.09 204 ILE A O 1
ATOM 1661 N N . GLY A 1 205 ? 17.921 -1.181 -3.032 1.00 60.41 205 GLY A N 1
ATOM 1662 C CA . GLY A 1 205 ? 17.447 -2.432 -3.638 1.00 60.41 205 GLY A CA 1
ATOM 1663 C C . GLY A 1 205 ? 17.345 -3.620 -2.666 1.00 60.41 205 GLY A C 1
ATOM 1664 O O . GLY A 1 205 ? 16.585 -4.547 -2.931 1.00 60.41 205 GLY A O 1
ATOM 1665 N N . ARG A 1 206 ? 18.065 -3.595 -1.533 1.00 60.38 206 ARG A N 1
ATOM 1666 C CA . ARG A 1 206 ? 18.029 -4.653 -0.507 1.00 60.38 206 ARG A CA 1
ATOM 1667 C C . ARG A 1 206 ? 16.849 -4.529 0.455 1.00 60.38 206 ARG A C 1
ATOM 1669 O O . ARG A 1 206 ? 16.445 -5.537 1.018 1.00 60.38 206 ARG A O 1
ATOM 1676 N N . CYS A 1 207 ? 16.310 -3.327 0.641 1.00 63.72 207 CYS A N 1
ATOM 1677 C CA . CYS A 1 207 ? 15.187 -3.046 1.543 1.00 63.72 207 CYS A CA 1
ATOM 1678 C C . CYS A 1 207 ? 13.927 -2.543 0.817 1.00 63.72 207 CYS A C 1
ATOM 1680 O O . CYS A 1 207 ? 12.887 -2.361 1.439 1.00 63.72 207 CYS A O 1
ATOM 1682 N N . CYS A 1 208 ? 13.996 -2.332 -0.498 1.00 76.50 208 CYS A N 1
ATOM 1683 C CA . CYS A 1 208 ? 12.899 -1.808 -1.299 1.00 76.50 208 CYS A CA 1
ATOM 1684 C C . CYS A 1 208 ? 11.784 -2.850 -1.488 1.00 76.50 208 CYS A C 1
ATOM 1686 O O . CYS A 1 208 ? 11.998 -3.933 -2.035 1.00 76.50 208 CYS A O 1
ATOM 1688 N N . THR A 1 209 ? 10.572 -2.484 -1.074 1.00 76.50 209 THR A N 1
ATOM 1689 C CA . THR A 1 209 ? 9.319 -3.250 -1.214 1.00 76.50 209 THR A CA 1
ATOM 1690 C C . THR A 1 209 ? 8.917 -3.466 -2.676 1.00 76.50 209 THR A C 1
ATOM 1692 O O . THR A 1 209 ? 8.408 -4.534 -3.038 1.00 76.50 209 THR A O 1
ATOM 1695 N N . ASP A 1 210 ? 9.209 -2.467 -3.510 1.00 80.44 210 ASP A N 1
ATOM 1696 C CA . ASP A 1 210 ? 9.051 -2.456 -4.965 1.00 80.44 210 ASP A CA 1
ATOM 1697 C C . ASP A 1 210 ? 10.205 -3.142 -5.716 1.00 80.44 210 ASP A C 1
ATOM 1699 O O . ASP A 1 210 ? 10.151 -3.254 -6.941 1.00 80.44 210 ASP A O 1
ATOM 1703 N N . PHE A 1 211 ? 11.262 -3.623 -5.045 1.00 82.44 211 PHE A N 1
ATOM 1704 C CA . PHE A 1 211 ? 12.342 -4.299 -5.762 1.00 82.44 211 PHE A CA 1
ATOM 1705 C C . PHE A 1 211 ? 11.800 -5.536 -6.478 1.00 82.44 211 PHE A C 1
ATOM 1707 O O . PHE A 1 211 ? 11.246 -6.453 -5.866 1.00 82.44 211 PHE A O 1
ATOM 1714 N N . TYR A 1 212 ? 12.021 -5.578 -7.789 1.00 84.56 212 TYR A N 1
ATOM 1715 C CA . TYR A 1 212 ? 11.684 -6.726 -8.605 1.00 84.56 212 TYR A CA 1
ATOM 1716 C C . TYR A 1 212 ? 12.760 -6.951 -9.668 1.00 84.56 212 TYR A C 1
ATOM 1718 O O . TYR A 1 212 ? 13.062 -6.021 -10.425 1.00 84.56 212 TYR A O 1
ATOM 1726 N N . PRO A 1 213 ? 13.342 -8.160 -9.762 1.00 83.69 213 PRO A N 1
ATOM 1727 C CA . PRO A 1 213 ? 14.447 -8.416 -10.670 1.00 83.69 213 PRO A CA 1
ATOM 1728 C C . PRO A 1 213 ? 14.021 -8.231 -12.129 1.00 83.69 213 PRO A C 1
ATOM 1730 O O . PRO A 1 213 ? 12.938 -8.644 -12.548 1.00 83.69 213 PRO A O 1
ATOM 1733 N N . ARG A 1 214 ? 14.897 -7.626 -12.932 1.00 83.19 214 ARG A N 1
ATOM 1734 C CA . ARG A 1 214 ? 14.684 -7.478 -14.370 1.00 83.19 214 ARG A CA 1
ATOM 1735 C C . ARG A 1 214 ? 14.563 -8.868 -15.010 1.00 83.19 214 ARG A C 1
ATOM 1737 O O . ARG A 1 214 ? 15.407 -9.734 -14.752 1.00 83.19 214 ARG A O 1
ATOM 1744 N N . PRO A 1 215 ? 13.546 -9.112 -15.855 1.00 77.94 215 PRO A N 1
ATOM 1745 C CA . PRO A 1 215 ? 13.427 -10.394 -16.530 1.00 77.94 215 PRO A CA 1
ATOM 1746 C C . PRO A 1 215 ? 14.626 -10.612 -17.463 1.00 77.94 215 PRO A C 1
ATOM 1748 O O . PRO A 1 215 ? 15.087 -9.692 -18.133 1.00 77.94 215 PRO A O 1
ATOM 1751 N N . LYS A 1 216 ? 15.119 -11.855 -17.552 1.00 76.12 216 LYS A N 1
ATOM 1752 C CA . LYS A 1 216 ? 16.237 -12.213 -18.454 1.00 76.12 216 LYS A CA 1
ATOM 1753 C C . LYS A 1 216 ? 15.923 -11.968 -19.933 1.00 76.12 216 LYS A C 1
ATOM 1755 O O . LYS A 1 216 ? 16.836 -11.847 -20.742 1.00 76.12 216 LYS A O 1
ATOM 1760 N N . ARG A 1 217 ? 14.640 -11.993 -20.291 1.00 77.56 217 ARG A N 1
ATOM 1761 C CA . ARG A 1 217 ? 14.117 -11.700 -21.624 1.00 77.56 217 ARG A CA 1
ATOM 1762 C C . ARG A 1 217 ? 12.840 -10.902 -21.446 1.00 77.56 217 ARG A C 1
ATOM 1764 O O . ARG A 1 217 ? 11.973 -11.335 -20.686 1.00 77.56 217 ARG A O 1
ATOM 1771 N N . GLU A 1 218 ? 12.735 -9.780 -22.142 1.00 73.44 218 GLU A N 1
ATOM 1772 C CA . GLU A 1 218 ? 11.467 -9.070 -22.253 1.00 73.44 218 GLU A CA 1
ATOM 1773 C C . GLU A 1 218 ? 10.450 -9.991 -22.926 1.00 73.44 218 GLU A C 1
ATOM 1775 O O . GLU A 1 218 ? 10.739 -10.650 -23.929 1.00 73.44 218 GLU A O 1
ATOM 1780 N N . LYS A 1 219 ? 9.280 -10.102 -22.305 1.00 70.12 219 LYS A N 1
ATOM 1781 C CA . LYS A 1 219 ? 8.139 -10.800 -22.883 1.00 70.12 219 LYS A CA 1
ATOM 1782 C C . LYS A 1 219 ? 7.228 -9.746 -23.509 1.00 70.12 219 LYS A C 1
ATOM 1784 O O . LYS A 1 219 ? 7.151 -8.645 -22.963 1.00 70.12 219 LYS A O 1
ATOM 1789 N N . PRO A 1 220 ? 6.544 -10.062 -24.620 1.00 77.38 220 PRO A N 1
ATOM 1790 C CA . PRO A 1 220 ? 5.455 -9.224 -25.097 1.00 77.38 220 PRO A CA 1
ATOM 1791 C C . PRO A 1 220 ? 4.459 -8.990 -23.962 1.00 77.38 220 PRO A C 1
ATOM 1793 O O . PRO A 1 220 ? 4.147 -9.936 -23.232 1.00 77.38 220 PRO A O 1
ATOM 1796 N N . ALA A 1 221 ? 3.994 -7.749 -23.825 1.00 78.75 221 ALA A N 1
ATOM 1797 C CA . ALA A 1 221 ? 3.011 -7.401 -22.812 1.00 78.75 221 ALA A CA 1
ATOM 1798 C C . ALA A 1 221 ? 1.756 -8.262 -22.998 1.00 78.75 221 ALA A C 1
ATOM 1800 O O . ALA A 1 221 ? 1.221 -8.357 -24.105 1.00 78.75 221 ALA A O 1
ATOM 1801 N N . ALA A 1 222 ? 1.311 -8.908 -21.923 1.00 80.81 222 ALA A N 1
ATOM 1802 C CA . ALA A 1 222 ? 0.040 -9.615 -21.931 1.00 80.81 222 ALA A CA 1
ATOM 1803 C C . ALA A 1 222 ? -1.117 -8.606 -21.876 1.00 80.81 222 ALA A C 1
ATOM 1805 O O . ALA A 1 222 ? -1.078 -7.661 -21.098 1.00 80.81 222 ALA A O 1
ATOM 1806 N N . ASP A 1 223 ? -2.179 -8.852 -22.634 1.00 80.81 223 ASP A N 1
ATOM 1807 C CA . ASP A 1 223 ? -3.462 -8.135 -22.555 1.00 80.81 223 ASP A CA 1
ATOM 1808 C C . ASP A 1 223 ? -4.364 -8.661 -21.421 1.00 80.81 223 ASP A C 1
ATOM 1810 O O . ASP A 1 223 ? -5.481 -8.193 -21.212 1.00 80.81 223 ASP A O 1
ATOM 1814 N N . ARG A 1 224 ? -3.883 -9.661 -20.675 1.00 88.69 224 ARG A N 1
ATOM 1815 C CA . ARG A 1 224 ? -4.623 -10.327 -19.604 1.00 88.69 224 ARG A CA 1
ATOM 1816 C C . ARG A 1 224 ? -4.156 -9.847 -18.244 1.00 88.69 224 ARG A C 1
ATOM 1818 O O . ARG A 1 224 ? -2.957 -9.796 -17.978 1.00 88.69 224 ARG A O 1
ATOM 1825 N N . TYR A 1 225 ? -5.117 -9.632 -17.357 1.00 94.25 225 TYR A N 1
ATOM 1826 C CA . TYR A 1 225 ? -4.891 -9.346 -15.947 1.00 94.25 225 TYR A CA 1
ATOM 1827 C C . TYR A 1 225 ? -5.409 -10.491 -15.080 1.00 94.25 225 TYR A C 1
ATOM 1829 O O . TYR A 1 225 ? -6.369 -11.181 -15.427 1.00 94.25 225 TYR A O 1
ATOM 1837 N N . VAL A 1 226 ? -4.742 -10.701 -13.954 1.00 95.62 226 VAL A N 1
ATOM 1838 C CA . VAL A 1 226 ? -5.090 -11.682 -12.932 1.00 95.62 226 VAL A CA 1
ATOM 1839 C C . VAL A 1 226 ? -5.495 -10.905 -11.691 1.00 95.62 226 VAL A C 1
ATOM 1841 O O . VAL A 1 226 ? -4.709 -10.098 -11.197 1.00 95.62 226 VAL A O 1
ATOM 1844 N N . ARG A 1 227 ? -6.720 -11.125 -11.200 1.00 97.12 227 ARG A N 1
ATOM 1845 C CA . ARG A 1 227 ? -7.149 -10.593 -9.901 1.00 97.12 227 ARG A CA 1
ATOM 1846 C C . ARG A 1 227 ? -6.227 -11.151 -8.818 1.00 97.12 227 ARG A C 1
ATOM 1848 O O . ARG A 1 227 ? -5.955 -12.348 -8.809 1.00 97.12 227 ARG A O 1
ATOM 1855 N N . ILE A 1 228 ? -5.725 -10.267 -7.967 1.00 97.62 228 ILE A N 1
ATOM 1856 C CA . ILE A 1 228 ? -4.879 -10.621 -6.836 1.00 97.62 228 ILE A CA 1
ATOM 1857 C C . ILE A 1 228 ? -5.771 -10.784 -5.617 1.00 97.62 228 ILE A C 1
ATOM 1859 O O . ILE A 1 228 ? -6.422 -9.826 -5.205 1.00 97.62 228 ILE A O 1
ATOM 1863 N N . ASP A 1 229 ? -5.764 -11.984 -5.053 1.00 97.19 229 ASP A N 1
ATOM 1864 C CA . ASP A 1 229 ? -6.340 -12.253 -3.740 1.00 97.19 229 ASP A CA 1
ATOM 1865 C C . ASP A 1 229 ? -5.257 -12.089 -2.659 1.00 97.19 229 ASP A C 1
ATOM 1867 O O . ASP A 1 229 ? -4.054 -12.080 -2.949 1.00 97.19 229 ASP A O 1
ATOM 1871 N N . ALA A 1 230 ? -5.666 -11.908 -1.403 1.00 94.94 230 ALA A N 1
ATOM 1872 C CA . ALA A 1 230 ? -4.748 -11.560 -0.319 1.00 94.94 230 ALA A CA 1
ATOM 1873 C C . ALA A 1 230 ? -3.661 -12.627 -0.083 1.00 94.94 230 ALA A C 1
ATOM 1875 O O . ALA A 1 230 ? -2.500 -12.292 0.160 1.00 94.94 230 ALA A O 1
ATOM 1876 N N . ASP A 1 231 ? -3.997 -13.910 -0.214 1.00 94.00 231 ASP A N 1
ATOM 1877 C CA . ASP A 1 231 ? -3.071 -15.039 -0.065 1.00 94.00 231 ASP A CA 1
ATOM 1878 C C . ASP A 1 231 ? -2.044 -15.143 -1.210 1.00 94.00 231 ASP A C 1
ATOM 1880 O O . ASP A 1 231 ? -0.999 -15.783 -1.066 1.00 94.00 231 ASP A O 1
ATOM 1884 N N . MET A 1 232 ? -2.298 -14.470 -2.336 1.00 94.38 232 MET A N 1
ATOM 1885 C CA . MET A 1 232 ? -1.377 -14.405 -3.469 1.00 94.38 232 MET A CA 1
ATOM 1886 C C . MET A 1 232 ? -0.258 -13.378 -3.272 1.00 94.38 232 MET A C 1
ATOM 1888 O O . MET A 1 232 ? 0.735 -13.420 -4.004 1.00 94.38 232 MET A O 1
ATOM 1892 N N . VAL A 1 233 ? -0.394 -12.445 -2.323 1.00 92.81 233 VAL A N 1
ATOM 1893 C CA . VAL A 1 233 ? 0.609 -11.399 -2.090 1.00 92.81 233 VAL A CA 1
ATOM 1894 C C . VAL A 1 233 ? 1.857 -12.001 -1.446 1.00 92.81 233 VAL A C 1
ATOM 1896 O O . VAL A 1 233 ? 1.891 -12.364 -0.273 1.00 92.81 233 VAL A O 1
ATOM 1899 N N . TYR A 1 234 ? 2.932 -12.084 -2.225 1.00 88.69 234 TYR A N 1
ATOM 1900 C CA . TYR A 1 234 ? 4.216 -12.595 -1.769 1.00 88.69 234 TYR A CA 1
ATOM 1901 C C . TYR A 1 234 ? 4.986 -11.537 -0.973 1.00 88.69 234 TYR A C 1
ATOM 1903 O O . TYR A 1 234 ? 5.241 -10.440 -1.479 1.00 88.69 234 TYR A O 1
ATOM 1911 N N . ILE A 1 235 ? 5.441 -11.894 0.230 1.00 83.38 235 ILE A N 1
ATOM 1912 C CA . ILE A 1 235 ? 6.332 -11.073 1.060 1.00 83.38 235 ILE A CA 1
ATOM 1913 C C . ILE A 1 235 ? 7.777 -11.588 0.918 1.00 83.38 235 ILE A C 1
ATOM 1915 O O . ILE A 1 235 ? 8.067 -12.708 1.347 1.00 83.38 235 ILE A O 1
ATOM 1919 N N . PRO A 1 236 ? 8.709 -10.819 0.316 1.00 75.94 236 PRO A N 1
ATOM 1920 C CA . PRO A 1 236 ? 10.091 -11.266 0.165 1.00 75.94 236 PRO A CA 1
ATOM 1921 C C . PRO A 1 236 ? 10.804 -11.394 1.524 1.00 75.94 236 PRO A C 1
ATOM 1923 O O . PRO A 1 236 ? 10.720 -10.477 2.341 1.00 75.94 236 PRO A O 1
ATOM 1926 N N . PRO A 1 237 ? 11.578 -12.464 1.778 1.00 65.94 237 PRO A N 1
ATOM 1927 C CA . PRO A 1 237 ? 12.135 -12.762 3.103 1.00 65.94 237 PRO A CA 1
ATOM 1928 C C . PRO A 1 237 ? 13.127 -11.707 3.617 1.00 65.94 237 PRO A C 1
ATOM 1930 O O . PRO A 1 237 ? 13.266 -11.524 4.822 1.00 65.94 237 PRO A O 1
ATOM 1933 N N . TYR A 1 238 ? 13.796 -10.975 2.723 1.00 64.00 238 TYR A N 1
ATOM 1934 C CA . TYR A 1 238 ? 14.728 -9.906 3.092 1.00 64.00 238 TYR A CA 1
ATOM 1935 C C . TYR A 1 238 ? 14.030 -8.590 3.482 1.00 64.00 238 TYR A C 1
ATOM 1937 O O . TYR A 1 238 ? 14.667 -7.728 4.078 1.00 64.00 238 TYR A O 1
ATOM 1945 N N . THR A 1 239 ? 12.723 -8.438 3.218 1.00 60.84 239 THR A N 1
ATOM 1946 C CA . THR A 1 239 ? 11.947 -7.266 3.680 1.00 60.84 239 THR A CA 1
ATOM 1947 C C . THR A 1 239 ? 11.638 -7.318 5.182 1.00 60.84 239 THR A C 1
ATOM 1949 O O . THR A 1 239 ? 11.427 -6.282 5.803 1.00 60.84 239 THR A O 1
ATOM 1952 N N . ALA A 1 240 ? 11.696 -8.506 5.799 1.00 53.59 240 ALA A N 1
ATOM 1953 C CA . ALA A 1 240 ? 11.415 -8.711 7.222 1.00 53.59 240 ALA A CA 1
ATOM 1954 C C . ALA A 1 240 ? 12.582 -8.344 8.165 1.00 53.59 240 ALA A C 1
ATOM 1956 O O . ALA A 1 240 ? 12.368 -8.143 9.357 1.00 53.59 240 ALA A O 1
ATOM 1957 N N . GLN A 1 241 ? 13.813 -8.201 7.655 1.00 54.59 241 GLN A N 1
ATOM 1958 C CA . GLN A 1 241 ? 15.005 -7.891 8.471 1.00 54.59 241 GLN A CA 1
ATOM 1959 C C . GLN A 1 241 ? 15.048 -6.433 8.985 1.00 54.59 241 GLN A C 1
ATOM 1961 O O . GLN A 1 241 ? 16.013 -6.008 9.623 1.00 54.59 241 GLN A O 1
ATOM 1966 N N . ALA A 1 242 ? 14.010 -5.641 8.707 1.00 54.69 242 ALA A N 1
ATOM 1967 C CA . ALA A 1 242 ? 13.964 -4.225 9.045 1.00 54.69 242 ALA A CA 1
ATOM 1968 C C . ALA A 1 242 ? 13.617 -3.936 10.520 1.00 54.69 242 ALA A C 1
ATOM 1970 O O . ALA A 1 242 ? 14.088 -2.919 11.021 1.00 54.69 242 ALA A O 1
ATOM 1971 N N . LEU A 1 243 ? 12.875 -4.804 11.223 1.00 50.72 243 LEU A N 1
ATOM 1972 C CA . LEU A 1 243 ? 12.237 -4.468 12.515 1.00 50.72 243 LEU A CA 1
ATOM 1973 C C . LEU A 1 243 ? 13.105 -4.631 13.759 1.00 50.72 243 LEU A C 1
ATOM 1975 O O . LEU A 1 243 ? 13.003 -3.836 14.691 1.00 50.72 243 LEU A O 1
ATOM 1979 N N . PHE A 1 244 ? 13.924 -5.675 13.778 1.00 54.22 244 PHE A N 1
ATOM 1980 C CA . PHE A 1 244 ? 14.644 -6.092 14.970 1.00 54.22 244 PHE A CA 1
ATOM 1981 C C . PHE A 1 244 ? 16.132 -6.125 14.677 1.00 54.22 244 PHE A C 1
ATOM 1983 O O . PHE A 1 244 ? 16.552 -6.451 13.560 1.00 54.22 244 PHE A O 1
ATOM 1990 N N . GLU A 1 245 ? 16.929 -5.754 15.668 1.00 56.69 245 GLU A N 1
ATOM 1991 C CA . GLU A 1 245 ? 18.340 -6.111 15.664 1.00 56.69 245 GLU A CA 1
ATOM 1992 C C . GLU A 1 245 ? 18.480 -7.641 15.654 1.00 56.69 245 GLU A C 1
ATOM 1994 O O . GLU A 1 245 ? 17.531 -8.385 15.925 1.00 56.69 245 GLU A O 1
ATOM 1999 N N . ALA A 1 246 ? 19.669 -8.145 15.319 1.00 54.03 246 ALA A N 1
ATOM 2000 C CA . ALA A 1 246 ? 19.910 -9.590 15.243 1.00 54.03 246 ALA A CA 1
ATOM 2001 C C . ALA A 1 246 ? 19.630 -10.332 16.571 1.00 54.03 246 ALA A C 1
ATOM 2003 O O . ALA A 1 246 ? 19.474 -11.552 16.571 1.00 54.03 246 ALA A O 1
ATOM 2004 N N . ASP A 1 247 ? 19.563 -9.601 17.685 1.00 55.53 247 ASP A N 1
ATOM 2005 C CA . ASP A 1 247 ? 19.257 -10.087 19.031 1.00 55.53 247 ASP A CA 1
ATOM 2006 C C . ASP A 1 247 ? 17.759 -10.029 19.400 1.00 55.53 247 ASP A C 1
ATOM 2008 O O . ASP A 1 247 ? 17.389 -10.405 20.512 1.00 55.53 247 ASP A O 1
ATOM 2012 N N . GLY A 1 248 ? 16.891 -9.592 18.479 1.00 53.19 248 GLY A N 1
ATOM 2013 C CA . GLY A 1 248 ? 15.447 -9.491 18.696 1.00 53.19 248 GLY A CA 1
ATOM 2014 C C . GLY A 1 248 ? 14.994 -8.207 19.397 1.00 53.19 248 GLY A C 1
ATOM 2015 O O . GLY A 1 248 ? 13.806 -8.077 19.690 1.00 53.19 248 GLY A O 1
ATOM 2016 N N . THR A 1 249 ? 15.893 -7.255 19.665 1.00 62.78 249 THR A N 1
ATOM 2017 C CA . THR A 1 249 ? 15.516 -5.959 20.245 1.00 62.78 249 THR A CA 1
ATOM 2018 C C . THR A 1 249 ? 14.882 -5.030 19.208 1.00 62.78 249 THR A C 1
ATOM 2020 O O . THR A 1 249 ? 15.241 -5.038 18.028 1.00 62.78 249 THR A O 1
ATOM 2023 N N . GLU A 1 250 ? 13.892 -4.241 19.643 1.00 64.12 250 GLU A 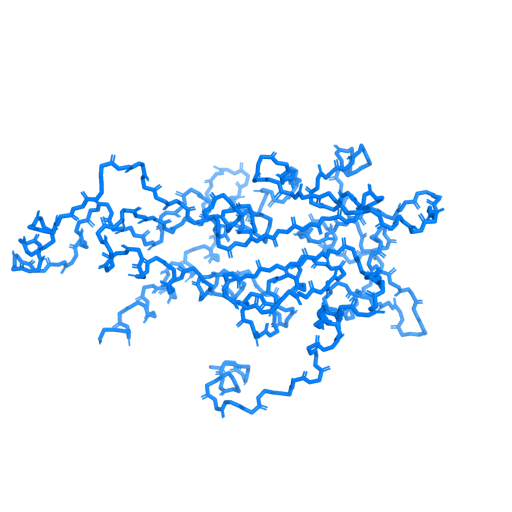N 1
ATOM 2024 C CA . GLU A 1 250 ? 13.249 -3.219 18.809 1.00 64.12 250 GLU A CA 1
ATOM 2025 C C . GLU A 1 250 ? 14.259 -2.137 18.412 1.00 64.12 250 GLU A C 1
ATOM 2027 O O . GLU A 1 250 ? 14.931 -1.558 19.274 1.00 64.12 250 GLU A O 1
ATOM 2032 N N . LYS A 1 251 ? 14.313 -1.810 17.118 1.00 65.44 251 LYS A N 1
ATOM 2033 C CA . LYS A 1 251 ? 15.136 -0.700 16.627 1.00 65.44 251 LYS A CA 1
ATOM 2034 C C . LYS A 1 251 ? 14.614 0.653 17.110 1.00 65.44 251 LYS A C 1
ATOM 2036 O O . LYS A 1 251 ? 13.415 0.840 17.306 1.00 65.44 251 LYS A O 1
ATOM 2041 N N . ASP A 1 252 ? 15.511 1.626 17.252 1.00 71.75 252 ASP A N 1
ATOM 2042 C CA . ASP A 1 252 ? 15.185 2.931 17.845 1.00 71.75 252 ASP A CA 1
ATOM 2043 C C . ASP A 1 252 ? 14.104 3.715 17.085 1.00 71.75 252 ASP A C 1
ATOM 2045 O O . ASP A 1 252 ? 13.255 4.344 17.716 1.00 71.75 252 ASP A O 1
ATOM 2049 N N . TRP A 1 253 ? 14.043 3.596 15.757 1.00 66.31 253 TRP A N 1
ATOM 2050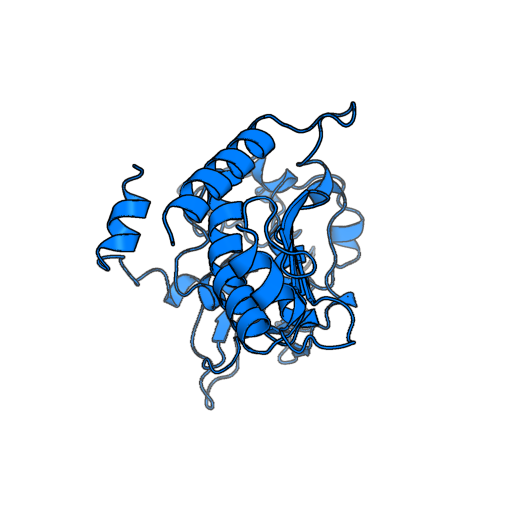 C CA . TRP A 1 253 ? 12.996 4.239 14.954 1.00 66.31 253 TRP A CA 1
ATOM 2051 C C . TRP A 1 253 ? 11.585 3.697 15.255 1.00 66.31 253 TRP A C 1
ATOM 2053 O O . TRP A 1 253 ? 10.607 4.424 15.118 1.00 66.31 253 TRP A O 1
ATOM 2063 N N . LEU A 1 254 ? 11.445 2.444 15.713 1.00 65.62 254 LEU A N 1
ATOM 2064 C CA . LEU A 1 254 ? 10.142 1.877 16.088 1.00 65.62 254 LEU A CA 1
ATOM 2065 C C . LEU A 1 254 ? 9.620 2.505 17.389 1.00 65.62 254 LEU A C 1
ATOM 2067 O O . LEU A 1 254 ? 8.418 2.734 17.542 1.00 65.62 254 LEU A O 1
ATOM 2071 N N . LYS A 1 255 ? 10.529 2.831 18.317 1.00 74.06 255 LYS A N 1
ATOM 2072 C CA . LYS A 1 255 ? 10.199 3.573 19.544 1.00 74.06 255 LYS A CA 1
ATOM 2073 C C . LYS A 1 255 ? 9.768 5.001 19.210 1.00 74.06 255 LYS A C 1
ATOM 2075 O O . LYS A 1 255 ? 8.804 5.499 19.789 1.00 74.06 255 LYS A O 1
ATOM 2080 N N . GLU A 1 256 ? 10.461 5.635 18.268 1.00 78.06 256 GLU A N 1
ATOM 2081 C CA . GLU A 1 256 ? 10.126 6.969 17.764 1.00 78.06 256 GLU A CA 1
ATOM 2082 C C . GLU A 1 256 ? 8.754 6.990 17.083 1.00 78.06 256 GLU A C 1
ATOM 2084 O O . GLU A 1 256 ? 7.913 7.803 17.456 1.00 78.06 256 GLU A O 1
ATOM 2089 N N . LEU A 1 257 ? 8.463 6.024 16.206 1.00 72.12 257 LEU A N 1
ATOM 2090 C CA . LEU A 1 257 ? 7.153 5.884 15.567 1.00 72.12 257 LEU A CA 1
ATOM 2091 C C . LEU A 1 257 ? 6.014 5.774 16.591 1.00 72.12 257 LEU A C 1
ATOM 2093 O O . LEU A 1 257 ? 5.003 6.461 16.465 1.00 72.12 257 LEU A O 1
ATOM 2097 N N . ARG A 1 258 ? 6.170 4.942 17.633 1.00 72.44 258 ARG A N 1
ATOM 2098 C CA . ARG A 1 258 ? 5.162 4.835 18.705 1.00 72.44 258 ARG A CA 1
ATOM 2099 C C . ARG A 1 258 ? 4.922 6.174 19.395 1.00 72.44 258 ARG A C 1
ATOM 2101 O O . ARG A 1 258 ? 3.776 6.526 19.663 1.00 72.44 258 ARG A O 1
ATOM 2108 N N . LYS A 1 259 ? 5.996 6.914 19.677 1.00 79.25 259 LYS A N 1
ATOM 2109 C CA . LYS A 1 259 ? 5.908 8.240 20.288 1.00 79.25 259 LYS A CA 1
ATOM 2110 C C . LYS A 1 259 ? 5.181 9.225 19.369 1.00 79.25 259 LYS A C 1
ATOM 2112 O O . LYS A 1 259 ? 4.279 9.912 19.835 1.00 79.25 259 LYS A O 1
ATOM 2117 N N . GLU A 1 260 ? 5.513 9.257 18.081 1.00 75.50 260 GLU A N 1
ATOM 2118 C CA . GLU A 1 260 ? 4.842 10.136 17.117 1.00 75.50 260 GLU A CA 1
ATOM 2119 C C . GLU A 1 260 ? 3.354 9.810 16.956 1.00 75.50 260 GLU A C 1
ATOM 2121 O O . GLU A 1 260 ? 2.529 10.721 16.890 1.00 75.50 260 GLU A O 1
ATOM 2126 N N . ILE A 1 261 ? 2.989 8.523 16.928 1.00 69.12 261 ILE A N 1
ATOM 2127 C CA . ILE A 1 261 ? 1.586 8.095 16.875 1.00 69.12 261 ILE A CA 1
ATOM 2128 C C . ILE A 1 261 ? 0.847 8.535 18.137 1.00 69.12 261 ILE A C 1
ATOM 2130 O O . ILE A 1 261 ? -0.236 9.098 18.017 1.00 69.12 261 ILE A O 1
ATOM 2134 N N . ALA A 1 262 ? 1.426 8.348 19.327 1.00 70.12 262 ALA A N 1
ATOM 2135 C CA . ALA A 1 262 ? 0.815 8.801 20.577 1.00 70.12 262 ALA A CA 1
ATOM 2136 C C . ALA A 1 262 ? 0.611 10.328 20.593 1.00 70.12 262 ALA A C 1
ATOM 2138 O O . ALA A 1 262 ? -0.461 10.811 20.946 1.00 70.12 262 ALA A O 1
ATOM 2139 N N . GLU A 1 263 ? 1.605 11.098 20.142 1.00 70.44 263 GLU A N 1
ATOM 2140 C CA . GLU A 1 263 ? 1.519 12.561 20.059 1.00 70.44 263 GLU A CA 1
ATOM 2141 C C . GLU A 1 263 ? 0.488 13.056 19.033 1.00 70.44 263 GLU A C 1
ATOM 2143 O O . GLU A 1 263 ? -0.083 14.133 19.216 1.00 70.44 263 GLU A O 1
ATOM 2148 N N . LYS A 1 264 ? 0.263 12.306 17.945 1.00 60.69 264 LYS A N 1
ATOM 2149 C CA . LYS A 1 264 ? -0.750 12.625 16.926 1.00 60.69 264 LYS A CA 1
ATOM 2150 C C . LYS A 1 264 ? -2.147 12.136 17.303 1.00 60.69 264 LYS A C 1
ATOM 2152 O O . LYS A 1 264 ? -3.106 12.831 16.994 1.00 60.69 264 LYS A O 1
ATOM 2157 N N . GLY A 1 265 ? -2.258 10.987 17.970 1.00 49.59 265 GLY A N 1
ATOM 2158 C CA . GLY A 1 265 ? -3.514 10.440 18.488 1.00 49.59 265 GLY A CA 1
ATOM 2159 C C . GLY A 1 265 ? -4.139 11.368 19.526 1.00 49.59 265 GLY A C 1
ATOM 2160 O O . GLY A 1 265 ? -5.276 11.777 19.350 1.00 49.59 265 GLY A O 1
ATOM 2161 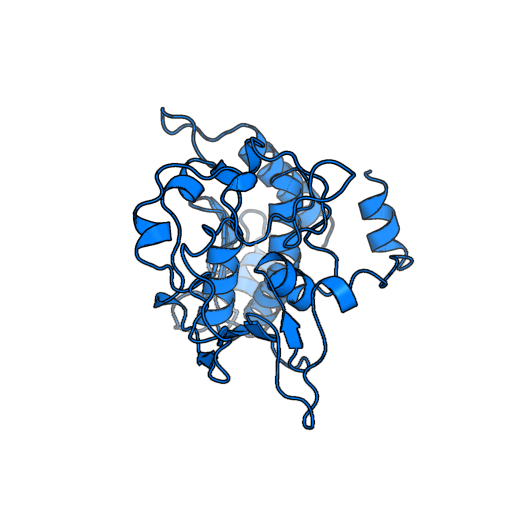N N . LEU A 1 266 ? -3.343 11.837 20.495 1.00 43.59 266 LEU A N 1
ATOM 2162 C CA . LEU A 1 266 ? -3.768 12.793 21.532 1.00 43.59 266 LEU A CA 1
ATOM 2163 C C . LEU A 1 266 ? -4.147 14.191 21.006 1.00 43.59 266 LEU A C 1
ATOM 2165 O O . LEU A 1 266 ? -4.607 15.030 21.773 1.00 43.59 266 LEU A O 1
ATOM 2169 N N . LYS A 1 267 ? -3.877 14.495 19.731 1.00 35.19 267 LYS A N 1
ATOM 2170 C CA . LYS A 1 267 ? -4.185 15.796 19.112 1.00 35.19 267 LYS A CA 1
ATOM 2171 C C . LYS A 1 267 ? -5.403 15.762 18.193 1.00 35.19 267 LYS A C 1
ATOM 2173 O O . LYS A 1 267 ? -5.752 16.814 17.664 1.00 35.19 267 LYS A O 1
ATOM 2178 N N . THR A 1 268 ? -5.986 14.590 17.944 1.00 32.72 268 THR A N 1
ATOM 2179 C CA . THR A 1 268 ? -7.147 14.443 17.048 1.00 32.72 268 THR A CA 1
ATOM 2180 C C . THR A 1 268 ? -8.474 14.224 17.770 1.00 32.72 268 THR A C 1
ATOM 2182 O O . THR A 1 268 ? -9.460 13.980 17.079 1.00 32.72 268 THR A O 1
ATOM 2185 N N . ASP A 1 269 ? -8.486 14.371 19.095 1.00 32.09 269 ASP A N 1
ATOM 2186 C CA . ASP A 1 269 ? -9.697 14.402 19.923 1.00 32.09 269 ASP A CA 1
ATOM 2187 C C . ASP A 1 269 ? -10.119 15.855 20.210 1.00 32.09 269 ASP A C 1
ATOM 2189 O O . ASP A 1 269 ? -9.252 16.658 20.643 1.00 32.09 269 ASP A O 1
#

Solvent-accessible surface area (backbone atoms only — not comparable to full-atom values): 15546 Å² total; per-residue (Å²): 133,60,73,63,62,55,35,64,74,68,70,70,62,80,63,84,54,48,74,76,32,36,41,76,64,50,97,93,54,84,86,84,50,45,26,39,40,30,46,67,92,50,77,43,28,31,17,74,35,62,48,17,51,50,18,62,69,63,75,44,81,64,49,86,61,94,51,69,53,63,47,42,50,55,48,43,66,57,45,53,62,54,49,51,54,33,49,76,68,26,37,36,31,35,36,28,48,67,94,41,78,76,48,59,63,81,52,70,62,96,80,52,50,78,66,58,40,49,54,55,69,69,49,74,61,54,92,63,82,59,48,64,40,33,46,61,41,71,61,46,31,53,24,26,32,30,65,69,69,43,32,49,42,26,35,21,67,82,52,44,76,52,59,49,45,77,66,58,76,67,54,87,71,43,35,29,62,49,21,59,46,44,45,80,52,99,84,60,25,35,30,66,54,52,74,40,80,45,49,46,81,32,69,58,23,44,64,42,83,74,56,40,68,47,68,97,62,90,69,82,84,56,98,46,66,38,77,56,54,40,90,44,50,52,77,63,77,60,60,66,65,74,59,42,47,99,86,68,46,78,39,71,64,60,58,47,40,55,50,52,48,52,62,50,58,75,65,74,114

Nearest PDB structures (foldseek):
  6f95-assembly1_A  TM=2.905E-01  e=2.181E+00  Bacillus subtilis
  6bqw-assembly1_A  TM=2.868E-01  e=2.607E+00  Bacillus subtilis

Mean predicted aligned error: 9.0 Å

Sequence (269 aa):
MSDVLARILDGTFDTAWREKFWTPLREDQTPTKEFLVKYLDREAAETHCLAGILTYVMEYPYFDTDDEVTRALMRLEIVKPLHHALTMQGVRSRIMYGPVKLLDNTEPPPYADPEEAAEYEDMEWSDEEPVEWSLFNDRTLIQSLIQNEALIVMERADVFVLRGDAALRKAQQGHCGSCRYFIRDERGGLCTAYYQRTGEDAPIGRCCTDFYPRPKREKPAADRYVRIDADMVYIPPYTAQALFEADGTEKDWLKELRKEIAEKGLKTD

Organism: NCBI:txid1003997